Protein AF-A0A3A9AL04-F1 (afdb_monomer)

Mean predicted aligned error: 15.18 Å

InterPro domains:
  IPR007829 TM2 domain [PF05154] (7-52)

Structure (mmCIF, N/CA/C/O backbone):
data_AF-A0A3A9AL04-F1
#
_entry.id   AF-A0A3A9AL04-F1
#
loop_
_atom_site.group_PDB
_atom_site.id
_atom_site.type_symbol
_atom_site.label_atom_id
_atom_site.label_alt_id
_atom_site.label_comp_id
_atom_site.label_asym_id
_atom_site.label_entity_id
_atom_site.label_seq_id
_atom_site.pdbx_PDB_ins_code
_atom_site.Cartn_x
_atom_site.Cartn_y
_atom_site.Cartn_z
_atom_site.occupancy
_atom_site.B_iso_or_equiv
_atom_site.auth_seq_id
_atom_site.auth_comp_id
_atom_site.auth_asym_id
_atom_site.auth_atom_id
_atom_site.pdbx_PDB_model_num
ATOM 1 N N . MET A 1 1 ? 15.216 1.850 -39.551 1.00 38.56 1 MET A N 1
ATOM 2 C CA . MET A 1 1 ? 16.696 1.808 -39.505 1.00 38.56 1 MET A CA 1
ATOM 3 C C . MET A 1 1 ? 17.193 3.151 -38.980 1.00 38.56 1 MET A C 1
ATOM 5 O O . MET A 1 1 ? 17.206 4.129 -39.721 1.00 38.56 1 MET A O 1
ATOM 9 N N . GLY A 1 2 ? 17.435 3.245 -37.671 1.00 46.31 2 GLY A N 1
ATOM 10 C CA . GLY A 1 2 ? 18.028 4.435 -37.056 1.00 46.31 2 GLY A CA 1
ATOM 11 C C . GLY A 1 2 ? 19.536 4.436 -37.295 1.00 46.31 2 GLY A C 1
ATOM 12 O O . GLY A 1 2 ? 20.164 3.383 -37.214 1.00 46.31 2 GLY A O 1
ATOM 13 N N . ILE A 1 3 ? 20.114 5.588 -37.628 1.00 50.31 3 ILE A N 1
ATOM 14 C CA . ILE A 1 3 ? 21.569 5.725 -37.733 1.00 50.31 3 ILE A CA 1
ATOM 15 C C . ILE A 1 3 ? 22.100 5.859 -36.304 1.00 50.31 3 ILE A C 1
ATOM 17 O O . ILE A 1 3 ? 21.816 6.849 -35.633 1.00 50.31 3 ILE A O 1
ATOM 21 N N . ASN A 1 4 ? 22.836 4.856 -35.823 1.00 52.41 4 ASN A N 1
ATOM 22 C CA . ASN A 1 4 ? 23.487 4.919 -34.517 1.00 52.41 4 ASN A CA 1
ATOM 23 C C . ASN A 1 4 ? 24.767 5.753 -34.663 1.00 52.41 4 ASN A C 1
ATOM 25 O O . ASN A 1 4 ? 25.763 5.286 -35.212 1.00 52.41 4 ASN A O 1
ATOM 29 N N . MET A 1 5 ? 24.704 7.023 -34.265 1.00 64.69 5 MET A N 1
ATOM 30 C CA . MET A 1 5 ? 25.805 7.970 -34.415 1.00 64.69 5 MET A CA 1
ATOM 31 C C . MET A 1 5 ? 26.289 8.422 -33.042 1.00 64.69 5 MET A C 1
ATOM 33 O O . MET A 1 5 ? 25.496 8.856 -32.209 1.00 64.69 5 MET A O 1
ATOM 37 N N . ASN A 1 6 ? 27.599 8.326 -32.816 1.00 69.50 6 ASN A N 1
ATOM 38 C CA . ASN A 1 6 ? 28.226 8.764 -31.574 1.00 69.50 6 ASN A CA 1
ATOM 39 C C . ASN A 1 6 ? 27.953 10.265 -31.345 1.00 69.50 6 ASN A C 1
ATOM 41 O O . ASN A 1 6 ? 28.038 11.063 -32.283 1.00 69.50 6 ASN A O 1
ATOM 45 N N . SER A 1 7 ? 27.661 10.648 -30.099 1.00 68.62 7 SER A N 1
ATOM 46 C CA . SER A 1 7 ? 27.493 12.042 -29.664 1.00 68.62 7 SER A CA 1
ATOM 47 C C . SER A 1 7 ? 28.632 12.954 -30.143 1.00 68.62 7 SER A C 1
ATOM 49 O O . SER A 1 7 ? 28.375 14.062 -30.612 1.00 68.62 7 SER A O 1
ATOM 51 N N . THR A 1 8 ? 29.878 12.472 -30.124 1.00 73.12 8 THR A N 1
ATOM 52 C CA . THR A 1 8 ? 31.041 13.220 -30.630 1.00 73.12 8 THR A CA 1
ATOM 53 C C . THR A 1 8 ? 30.972 13.436 -32.143 1.00 73.12 8 THR A C 1
ATOM 55 O O . THR A 1 8 ? 31.216 14.537 -32.627 1.00 73.12 8 THR A O 1
ATOM 58 N N . THR A 1 9 ? 30.586 12.415 -32.911 1.00 76.12 9 THR A N 1
ATOM 59 C CA . THR A 1 9 ? 30.418 12.514 -34.370 1.00 76.12 9 THR A CA 1
ATOM 60 C C . THR A 1 9 ? 29.281 13.466 -34.732 1.00 76.12 9 THR A C 1
ATOM 62 O O . THR A 1 9 ? 29.436 14.303 -35.619 1.00 76.12 9 THR A O 1
ATOM 65 N N . TYR A 1 10 ? 28.159 13.395 -34.012 1.00 77.12 10 TYR A N 1
ATOM 66 C CA . TYR A 1 10 ? 27.038 14.313 -34.197 1.00 77.12 10 TYR A CA 1
ATOM 67 C C . TYR A 1 10 ? 27.428 15.767 -33.901 1.00 77.12 10 TYR A C 1
ATOM 69 O O . TYR A 1 10 ? 27.068 16.672 -34.659 1.00 77.12 10 TYR A O 1
ATOM 77 N N . PHE A 1 11 ? 28.206 15.988 -32.839 1.00 80.56 11 PHE A N 1
ATOM 78 C CA . PHE A 1 11 ? 28.763 17.297 -32.518 1.00 80.56 11 PHE A CA 1
ATOM 79 C C . PHE A 1 11 ? 29.676 17.811 -33.636 1.00 80.56 11 PHE A C 1
ATOM 81 O O . PHE A 1 11 ? 29.482 18.933 -34.088 1.00 80.56 11 PHE A O 1
ATOM 88 N N . ILE A 1 12 ? 30.602 16.990 -34.146 1.00 81.31 12 ILE A N 1
ATOM 89 C CA . ILE A 1 12 ? 31.509 17.377 -35.242 1.00 81.31 12 ILE A CA 1
ATOM 90 C C . ILE A 1 12 ? 30.724 17.760 -36.503 1.00 81.31 12 ILE A C 1
ATOM 92 O O . ILE A 1 12 ? 31.012 18.782 -37.124 1.00 81.31 12 ILE A O 1
ATOM 96 N N . ILE A 1 13 ? 29.699 16.984 -36.865 1.00 81.31 13 ILE A N 1
ATOM 97 C CA . ILE A 1 13 ? 28.856 17.283 -38.031 1.00 81.31 13 ILE A CA 1
ATOM 98 C C . ILE A 1 13 ? 28.072 18.583 -37.820 1.00 81.31 13 ILE A C 1
ATOM 100 O O . ILE A 1 13 ? 28.001 19.411 -38.725 1.00 81.31 13 ILE A O 1
ATOM 104 N N . THR A 1 14 ? 27.521 18.798 -36.625 1.00 81.38 14 THR A N 1
ATOM 105 C CA . THR A 1 14 ? 26.799 20.035 -36.280 1.00 81.38 14 THR A CA 1
ATOM 106 C C . THR A 1 14 ? 27.741 21.245 -36.245 1.00 81.38 14 THR A C 1
ATOM 108 O O . THR A 1 14 ? 27.368 22.338 -36.662 1.00 81.38 14 THR A O 1
ATOM 111 N N . LEU A 1 15 ? 28.992 21.058 -35.826 1.00 83.69 15 LEU A N 1
ATOM 112 C CA . LEU A 1 15 ? 29.999 22.112 -35.785 1.00 83.69 15 LEU A CA 1
ATOM 113 C C . LEU A 1 15 ? 30.442 22.526 -37.196 1.00 83.69 15 LEU A C 1
ATOM 115 O O . LEU A 1 15 ? 30.438 23.714 -37.504 1.00 83.69 15 LEU A O 1
ATOM 119 N N . LEU A 1 16 ? 30.785 21.559 -38.056 1.00 82.12 16 LEU A N 1
ATOM 120 C CA . LEU A 1 16 ? 31.362 21.818 -39.384 1.00 82.12 16 LEU A CA 1
ATOM 121 C C . LEU A 1 16 ? 30.313 22.095 -40.471 1.00 82.12 16 LEU A C 1
ATOM 123 O O . LEU A 1 16 ? 30.549 22.905 -41.365 1.00 82.12 16 LEU A O 1
ATOM 127 N N . PHE A 1 17 ? 29.149 21.447 -40.390 1.00 79.75 17 PHE A N 1
ATOM 128 C CA . PHE A 1 17 ? 28.084 21.516 -41.397 1.00 79.75 17 PHE A CA 1
ATOM 129 C C . PHE A 1 17 ? 26.740 22.004 -40.825 1.00 79.75 17 PHE A C 1
ATOM 131 O O . PHE A 1 17 ? 25.709 21.952 -41.496 1.00 79.75 17 PHE A O 1
ATOM 138 N N . GLY A 1 18 ? 26.698 22.499 -39.584 1.00 73.81 18 GLY A N 1
ATOM 139 C CA . GLY A 1 18 ? 25.445 22.987 -38.997 1.00 73.81 18 GLY A CA 1
ATOM 140 C C . GLY A 1 18 ? 24.936 24.291 -39.613 1.00 73.81 18 GLY A C 1
ATOM 141 O O . GLY A 1 18 ? 23.727 24.511 -39.651 1.00 73.81 18 GLY A O 1
ATOM 142 N N . TRP A 1 19 ? 25.826 25.116 -40.174 1.00 69.75 19 TRP A N 1
ATOM 143 C CA . TRP A 1 19 ? 25.461 26.341 -40.897 1.00 69.75 19 TRP A CA 1
ATOM 144 C C . TRP A 1 19 ? 24.701 26.061 -42.205 1.00 69.75 19 TRP A C 1
ATOM 146 O O . TRP A 1 19 ? 23.886 26.879 -42.617 1.00 69.75 19 TRP A O 1
ATOM 156 N N . CYS A 1 20 ? 24.899 24.892 -42.829 1.00 78.69 20 CYS A N 1
ATOM 157 C CA . CYS A 1 20 ? 24.117 24.445 -43.988 1.00 78.69 20 CYS A CA 1
ATOM 158 C C . CYS A 1 20 ? 22.943 23.522 -43.607 1.00 78.69 20 CYS A C 1
ATOM 160 O O . CYS A 1 20 ? 22.226 23.032 -44.478 1.00 78.69 20 CYS A O 1
ATOM 162 N N . GLY A 1 21 ? 22.724 23.282 -42.307 1.00 76.38 21 GLY A N 1
ATOM 163 C CA . GLY A 1 21 ? 21.607 22.481 -41.805 1.00 76.38 21 GLY A CA 1
ATOM 164 C C . GLY A 1 21 ? 21.762 20.968 -41.974 1.00 76.38 21 GLY A C 1
ATOM 165 O O . GLY A 1 21 ? 20.772 20.250 -41.818 1.00 76.38 21 GLY A O 1
ATOM 166 N N . ALA A 1 22 ? 22.967 20.455 -42.262 1.00 79.12 22 ALA A N 1
ATOM 167 C CA . ALA A 1 22 ? 23.214 19.023 -42.484 1.00 79.12 22 ALA A CA 1
ATOM 168 C C . ALA A 1 22 ? 22.725 18.145 -41.320 1.00 79.12 22 ALA A C 1
ATOM 170 O O . ALA A 1 22 ? 22.144 17.079 -41.527 1.00 79.12 22 ALA A O 1
ATOM 171 N N . HIS A 1 23 ? 22.875 18.628 -40.084 1.00 76.25 23 HIS A N 1
ATOM 172 C CA . HIS A 1 23 ? 22.392 17.940 -38.891 1.00 76.25 23 HIS A CA 1
ATOM 173 C C . HIS A 1 23 ? 20.872 17.750 -38.896 1.00 76.25 23 HIS A C 1
ATOM 175 O O . HIS A 1 23 ? 20.423 16.703 -38.447 1.00 76.25 23 HIS A O 1
ATOM 181 N N . LYS A 1 24 ? 20.077 18.685 -39.449 1.00 77.50 24 LYS A N 1
ATOM 182 C CA . LYS A 1 24 ? 18.603 18.575 -39.557 1.00 77.50 24 LYS A CA 1
ATOM 183 C C . LYS A 1 24 ? 18.163 17.523 -40.577 1.00 77.50 24 LYS A C 1
ATOM 185 O O . LYS A 1 24 ? 17.157 16.8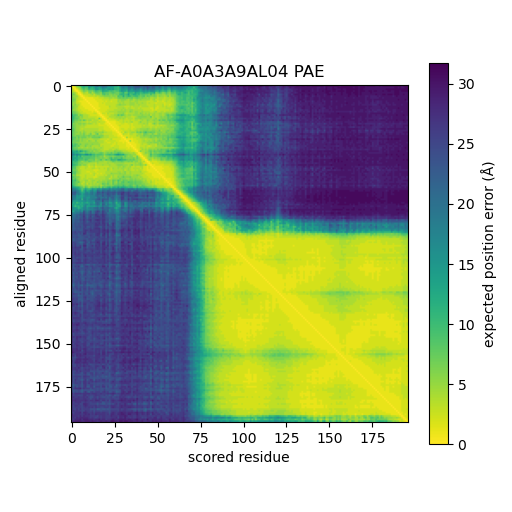46 -40.351 1.00 77.50 24 LYS A O 1
ATOM 190 N N . PHE A 1 25 ? 18.928 17.346 -41.655 1.00 78.06 25 PHE A N 1
ATOM 191 C CA . PHE A 1 25 ? 18.701 16.281 -42.636 1.00 78.06 25 PHE A CA 1
ATOM 192 C C . PHE A 1 25 ? 18.952 14.893 -42.038 1.00 78.06 25 PHE A C 1
ATOM 194 O O . PHE A 1 25 ? 18.186 13.970 -42.307 1.00 78.06 25 PHE A O 1
ATOM 201 N N . ILE A 1 26 ? 19.944 14.765 -41.149 1.00 73.69 26 ILE A N 1
ATOM 202 C CA . ILE A 1 26 ? 20.182 13.524 -40.392 1.00 73.69 26 ILE A CA 1
ATOM 203 C C . ILE A 1 26 ? 18.992 13.201 -39.474 1.00 73.69 26 ILE A C 1
ATOM 205 O O . ILE A 1 26 ? 18.623 12.037 -39.338 1.00 73.69 26 ILE A O 1
ATOM 209 N N . GLN A 1 27 ? 18.316 14.220 -38.926 1.00 66.75 27 GLN A N 1
ATOM 210 C CA . GLN A 1 27 ? 17.085 14.037 -38.136 1.00 66.75 27 GLN A CA 1
ATOM 211 C C . GLN A 1 27 ? 15.836 13.769 -38.993 1.00 66.75 27 GLN A C 1
ATOM 213 O O . GLN A 1 27 ? 14.730 13.780 -38.458 1.00 66.75 27 GLN A O 1
ATOM 218 N N . LYS A 1 28 ? 15.975 13.605 -40.320 1.00 73.88 28 LYS A N 1
ATOM 219 C CA . LYS A 1 28 ? 14.868 13.485 -41.291 1.00 73.88 28 LYS A CA 1
ATOM 220 C C . LYS A 1 28 ? 13.885 14.665 -41.276 1.00 73.88 28 LYS A C 1
ATOM 222 O O . LYS A 1 28 ? 12.774 14.573 -41.791 1.00 73.88 28 LYS A O 1
ATOM 227 N N . LYS A 1 29 ? 14.294 15.814 -40.729 1.00 73.31 29 LYS A N 1
ATOM 228 C CA . LYS A 1 29 ? 13.502 17.051 -40.713 1.00 73.31 29 LYS A CA 1
ATOM 229 C C . LYS A 1 29 ? 13.817 17.877 -41.958 1.00 73.31 29 LYS A C 1
ATOM 231 O O . LYS A 1 29 ? 14.368 18.973 -41.861 1.00 73.31 29 LYS A O 1
ATOM 236 N N . TYR A 1 30 ? 13.469 17.340 -43.130 1.00 76.94 30 TYR A N 1
ATOM 237 C CA . TYR A 1 30 ? 13.823 17.908 -44.440 1.00 76.94 30 TYR A CA 1
ATOM 238 C C . TYR A 1 30 ? 13.360 19.359 -44.616 1.00 76.94 30 TYR A C 1
ATOM 240 O O . TYR A 1 30 ? 14.125 20.180 -45.112 1.00 76.94 30 TYR A O 1
ATOM 248 N N . GLY A 1 31 ? 12.157 19.702 -44.137 1.00 82.75 31 GLY A N 1
ATOM 249 C CA . GLY A 1 31 ? 11.645 21.077 -44.196 1.00 82.75 31 GLY A CA 1
ATOM 250 C C . GLY A 1 31 ? 12.519 22.077 -43.428 1.00 82.75 31 GLY A C 1
ATOM 251 O O . GLY A 1 31 ? 12.841 23.141 -43.946 1.00 82.75 31 GLY A O 1
ATOM 252 N N . MET A 1 32 ? 12.981 21.710 -42.227 1.00 75.69 32 MET A N 1
ATOM 253 C CA . MET A 1 32 ? 13.878 22.555 -41.424 1.00 75.69 32 MET A CA 1
ATOM 254 C C . MET A 1 32 ? 15.306 22.588 -41.971 1.00 75.69 32 MET A C 1
ATOM 256 O O . MET A 1 32 ? 15.958 23.626 -41.894 1.00 75.69 32 MET A O 1
ATOM 260 N N . GLY A 1 33 ? 15.791 21.479 -42.536 1.00 79.88 33 GLY A N 1
ATOM 261 C CA . GLY A 1 33 ? 17.084 21.439 -43.223 1.00 79.88 33 GLY A CA 1
ATOM 262 C C . GLY A 1 33 ? 17.114 22.361 -44.442 1.00 79.88 33 GLY A C 1
ATOM 263 O O . GLY A 1 33 ? 18.051 23.139 -44.602 1.00 79.88 33 GLY A O 1
ATOM 264 N N . LEU A 1 34 ? 16.052 22.345 -45.253 1.00 84.75 34 LEU A N 1
ATOM 265 C CA . LEU A 1 34 ? 15.928 23.226 -46.413 1.00 84.75 34 LEU A CA 1
ATOM 266 C C . LEU A 1 34 ? 15.805 24.695 -45.985 1.00 84.75 34 LEU A C 1
ATOM 268 O O . LEU A 1 34 ? 16.466 25.555 -46.557 1.00 84.75 34 LEU A O 1
ATOM 272 N N . LEU A 1 35 ? 15.041 24.978 -44.924 1.00 82.56 35 LEU A N 1
ATOM 273 C CA . LEU A 1 35 ? 14.964 26.319 -44.340 1.00 82.56 35 LEU A CA 1
ATOM 274 C C . LEU A 1 35 ? 16.346 26.826 -43.894 1.00 82.56 35 LEU A C 1
ATOM 276 O O . LEU A 1 35 ? 16.695 27.964 -44.190 1.00 82.56 35 LEU A O 1
ATOM 280 N N . TYR A 1 36 ? 17.151 25.990 -43.230 1.00 77.31 36 TYR A N 1
ATOM 281 C CA . TYR A 1 36 ? 18.528 26.323 -42.838 1.00 77.31 36 TYR A CA 1
ATOM 282 C C . TYR A 1 36 ? 19.429 26.602 -44.048 1.00 77.31 36 TYR A C 1
ATOM 284 O O . TYR A 1 36 ? 20.223 27.538 -44.001 1.00 77.31 36 TYR A O 1
ATOM 292 N N . LEU A 1 37 ? 19.285 25.848 -45.139 1.00 81.56 37 LEU A N 1
ATOM 293 C CA . LEU A 1 37 ? 20.062 26.057 -46.363 1.00 81.56 37 LEU A CA 1
ATOM 294 C C . LEU A 1 37 ? 19.759 27.416 -47.017 1.00 81.56 37 LEU A C 1
ATOM 296 O O . LEU A 1 37 ? 20.679 28.125 -47.411 1.00 81.56 37 LEU A O 1
ATOM 300 N N . PHE A 1 38 ? 18.483 27.809 -47.079 1.00 77.81 38 PHE A N 1
ATOM 301 C CA . PHE A 1 38 ? 18.063 29.083 -47.681 1.00 77.81 38 PHE A CA 1
ATOM 302 C C . PHE A 1 38 ? 18.310 30.305 -46.786 1.00 77.81 38 PHE A C 1
ATOM 304 O O . PHE A 1 38 ? 18.317 31.433 -47.271 1.00 77.81 38 PHE A O 1
ATOM 311 N N . THR A 1 39 ? 18.525 30.096 -45.487 1.00 74.06 39 THR A N 1
ATOM 312 C CA . THR A 1 39 ? 18.703 31.168 -44.492 1.00 74.06 39 THR A CA 1
ATOM 313 C C . THR A 1 39 ? 20.112 31.219 -43.896 1.00 74.06 39 THR A C 1
ATOM 315 O O . THR A 1 39 ? 20.330 31.938 -42.918 1.00 74.06 39 THR A O 1
ATOM 318 N N . PHE A 1 40 ? 21.059 30.450 -44.453 1.00 71.00 40 PHE A N 1
ATOM 319 C CA . PHE A 1 40 ? 22.429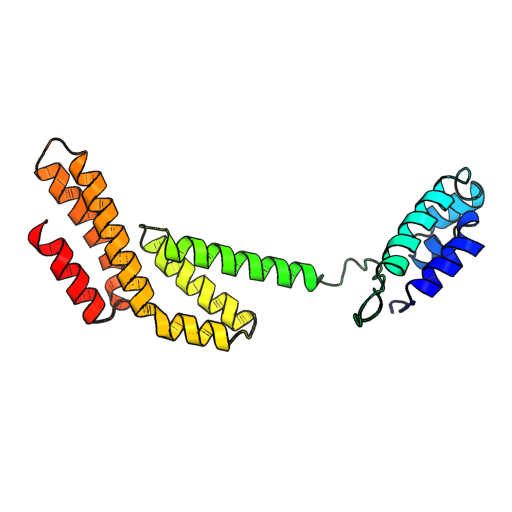 30.289 -43.941 1.00 71.00 40 PHE A CA 1
ATOM 320 C C . PHE A 1 40 ? 22.463 29.956 -42.436 1.00 71.00 40 PHE A C 1
ATOM 322 O O . PHE A 1 40 ? 23.098 30.633 -41.624 1.00 71.00 40 PHE A O 1
ATOM 329 N N . GLY A 1 41 ? 21.710 28.928 -42.040 1.00 64.69 41 GLY A N 1
ATOM 330 C CA . GLY A 1 41 ? 21.613 28.475 -40.649 1.00 64.69 41 GLY A CA 1
ATOM 331 C C . GLY A 1 41 ? 20.737 29.361 -39.753 1.00 64.69 41 GLY A C 1
ATOM 332 O O . GLY A 1 41 ? 20.818 29.267 -38.528 1.00 64.69 41 GLY A O 1
ATOM 333 N N . LEU A 1 42 ? 19.926 30.219 -40.380 1.00 62.44 42 LEU A N 1
ATOM 334 C CA . LEU A 1 42 ? 19.039 31.248 -39.831 1.00 62.44 42 LEU A CA 1
ATOM 335 C C . LEU A 1 42 ? 19.755 32.284 -38.941 1.00 62.44 42 LEU A C 1
ATOM 337 O O . LEU A 1 42 ? 19.523 32.371 -37.736 1.00 62.44 42 LEU A O 1
ATOM 341 N N . PHE A 1 43 ? 20.617 33.093 -39.577 1.00 66.00 43 PHE A N 1
ATOM 342 C CA . PHE A 1 43 ? 21.400 34.199 -38.986 1.00 66.00 43 PHE A CA 1
ATOM 343 C C . PHE A 1 43 ? 22.492 33.782 -37.983 1.00 66.00 43 PHE A C 1
ATOM 345 O O . PHE A 1 43 ? 22.726 34.496 -37.019 1.00 66.00 43 PHE A O 1
ATOM 352 N N . THR A 1 44 ? 23.155 32.636 -38.189 1.00 66.31 44 THR A N 1
ATOM 353 C CA . THR A 1 44 ? 24.265 32.085 -37.361 1.00 66.31 44 THR A CA 1
ATOM 354 C C . THR A 1 44 ? 23.950 31.779 -35.883 1.00 66.31 44 THR A C 1
ATOM 356 O O . THR A 1 44 ? 24.570 30.886 -35.304 1.00 66.31 44 THR A O 1
ATOM 359 N N . PHE A 1 45 ? 22.932 32.403 -35.284 1.00 77.19 45 PHE A N 1
ATOM 360 C CA . PHE A 1 45 ? 22.445 32.116 -33.933 1.00 77.19 45 PHE A CA 1
ATOM 361 C C . PHE A 1 45 ? 21.809 30.728 -33.829 1.00 77.19 45 PHE A C 1
ATOM 363 O O . PHE A 1 45 ? 22.032 30.027 -32.843 1.00 77.19 45 PHE A O 1
ATOM 370 N N . GLY A 1 46 ? 21.060 30.301 -34.852 1.00 74.50 46 GLY A N 1
ATOM 371 C CA . GLY A 1 46 ? 20.475 28.958 -34.898 1.00 74.50 46 GLY A CA 1
ATOM 372 C C . GLY A 1 46 ? 21.541 27.863 -34.792 1.00 74.50 46 GLY A C 1
ATOM 373 O O . GLY A 1 46 ? 21.430 26.952 -33.970 1.00 74.50 46 GLY A O 1
ATOM 374 N N . TRP A 1 47 ? 22.633 28.026 -35.541 1.00 80.62 47 TRP A N 1
ATOM 375 C CA . TRP A 1 47 ? 23.813 27.166 -35.470 1.00 80.62 47 TRP A CA 1
ATOM 376 C C . TRP A 1 47 ? 24.504 27.208 -34.098 1.00 80.62 47 TRP A C 1
ATOM 378 O O . TRP A 1 47 ? 24.787 26.152 -33.534 1.00 80.62 47 TRP A O 1
ATOM 388 N N . ALA A 1 48 ? 24.725 28.394 -33.518 1.00 79.94 48 ALA A N 1
ATOM 389 C CA . ALA A 1 48 ? 25.387 28.528 -32.217 1.00 79.94 48 ALA A CA 1
ATOM 390 C C . ALA A 1 48 ? 24.629 27.804 -31.088 1.00 79.94 48 ALA A C 1
ATOM 392 O O . ALA A 1 48 ? 25.233 27.096 -30.279 1.00 79.94 48 ALA A O 1
ATOM 393 N N . ILE A 1 49 ? 23.298 27.924 -31.055 1.00 77.94 49 ILE A N 1
ATOM 394 C CA . ILE A 1 49 ? 22.470 27.237 -30.056 1.00 77.94 49 ILE A CA 1
ATOM 395 C C . ILE A 1 49 ? 22.511 25.716 -30.279 1.00 77.94 49 ILE A C 1
ATOM 397 O O . ILE A 1 49 ? 22.598 24.950 -29.314 1.00 77.94 49 ILE A O 1
ATOM 401 N N . ASP A 1 50 ? 22.480 25.261 -31.533 1.00 75.88 50 ASP A N 1
ATOM 402 C CA . ASP A 1 50 ? 22.574 23.835 -31.855 1.00 75.88 50 ASP A CA 1
ATOM 403 C C . ASP A 1 50 ? 23.951 23.246 -31.477 1.00 75.88 50 ASP A C 1
ATOM 405 O O . ASP A 1 50 ? 24.006 22.133 -30.949 1.00 75.88 50 ASP A O 1
ATOM 409 N N . CYS A 1 51 ? 25.041 24.011 -31.612 1.00 78.19 51 CYS A N 1
ATOM 410 C CA . CYS A 1 51 ? 26.372 23.639 -31.115 1.00 78.19 51 CYS A CA 1
ATOM 411 C C . CYS A 1 51 ? 26.411 23.487 -29.588 1.00 78.19 51 CYS A C 1
ATOM 413 O O . CYS A 1 51 ? 26.936 22.491 -29.092 1.00 78.19 51 CYS A O 1
ATOM 415 N N . ILE A 1 52 ? 25.822 24.424 -28.831 1.00 79.38 52 ILE A N 1
ATOM 416 C CA . ILE A 1 52 ? 25.761 24.338 -27.359 1.00 79.38 52 ILE A CA 1
ATOM 417 C C . ILE A 1 52 ? 24.983 23.089 -26.929 1.00 79.38 52 ILE A C 1
ATOM 419 O O . ILE A 1 52 ? 25.429 22.341 -26.057 1.00 79.38 52 ILE A O 1
ATOM 423 N N . ARG A 1 53 ? 23.842 22.814 -27.571 1.00 75.62 53 ARG A N 1
ATOM 424 C CA . ARG A 1 53 ? 23.038 21.618 -27.282 1.00 75.62 53 ARG A CA 1
ATOM 425 C C . ARG A 1 53 ? 23.774 20.322 -27.607 1.00 75.62 53 ARG A C 1
ATOM 427 O O . ARG A 1 53 ? 23.647 19.369 -26.847 1.00 75.62 53 ARG A O 1
ATOM 434 N N . ALA A 1 54 ? 24.538 20.284 -28.698 1.00 73.25 54 ALA A N 1
ATOM 435 C CA . ALA A 1 54 ? 25.333 19.118 -29.077 1.00 73.25 54 ALA A CA 1
ATOM 436 C C . ALA A 1 54 ? 26.592 18.933 -28.203 1.00 73.25 54 ALA A C 1
ATOM 438 O O . ALA A 1 54 ? 27.084 17.815 -28.078 1.00 73.25 54 ALA A O 1
ATOM 439 N N . LEU A 1 55 ? 27.088 19.998 -27.563 1.00 76.62 55 LEU A N 1
ATOM 440 C CA . LEU A 1 55 ? 28.251 19.966 -26.673 1.00 76.62 55 LEU A CA 1
ATOM 441 C C . LEU A 1 55 ? 27.919 19.433 -25.267 1.00 76.62 55 LEU A C 1
ATOM 443 O O . LEU A 1 55 ? 28.733 18.730 -24.669 1.00 76.62 55 LEU A O 1
ATOM 447 N N . LEU A 1 56 ? 26.727 19.729 -24.732 1.00 70.62 56 LEU A N 1
ATOM 448 C CA . LEU A 1 56 ? 26.320 19.305 -23.381 1.00 70.62 56 LEU A CA 1
ATOM 449 C C . LEU A 1 56 ? 26.438 17.781 -23.138 1.00 70.62 56 LEU A C 1
ATOM 451 O O . LEU A 1 56 ? 26.975 17.404 -22.095 1.00 70.62 56 LEU A O 1
ATOM 455 N N . PRO A 1 57 ? 26.006 16.889 -24.053 1.00 66.94 57 PRO A N 1
ATOM 456 C CA . PRO A 1 57 ? 26.188 15.443 -23.906 1.00 66.94 57 PRO A CA 1
ATOM 457 C C . PRO A 1 57 ? 27.656 15.008 -23.985 1.00 66.94 57 PRO A C 1
ATOM 459 O O . PRO A 1 57 ? 28.059 14.097 -23.268 1.00 66.94 57 PRO A O 1
ATOM 462 N N . VAL A 1 58 ? 28.467 15.674 -24.816 1.00 70.81 58 VAL A N 1
ATOM 463 C CA . VAL A 1 58 ? 29.900 15.373 -24.987 1.00 70.81 58 VAL A CA 1
ATOM 464 C C . VAL A 1 58 ? 30.687 15.717 -23.718 1.00 70.81 58 VAL A C 1
ATOM 466 O O . VAL A 1 58 ? 31.530 14.938 -23.286 1.00 70.81 58 VAL A O 1
ATOM 469 N N . LEU A 1 59 ? 30.378 16.847 -23.070 1.00 70.88 59 LEU A N 1
ATOM 470 C CA . LEU A 1 59 ? 31.043 17.277 -21.831 1.00 70.88 59 LEU A CA 1
ATOM 471 C C . LEU A 1 59 ? 30.642 16.456 -20.600 1.00 70.88 59 LEU A C 1
ATOM 473 O O . LEU A 1 59 ? 31.412 16.356 -19.647 1.00 70.88 59 LEU A O 1
ATOM 477 N N . ARG A 1 60 ? 29.441 15.869 -20.609 1.00 65.50 60 ARG A N 1
ATOM 478 C CA . ARG A 1 60 ? 28.949 14.995 -19.533 1.00 65.50 60 ARG A CA 1
ATOM 479 C C . ARG A 1 60 ? 29.572 13.597 -19.5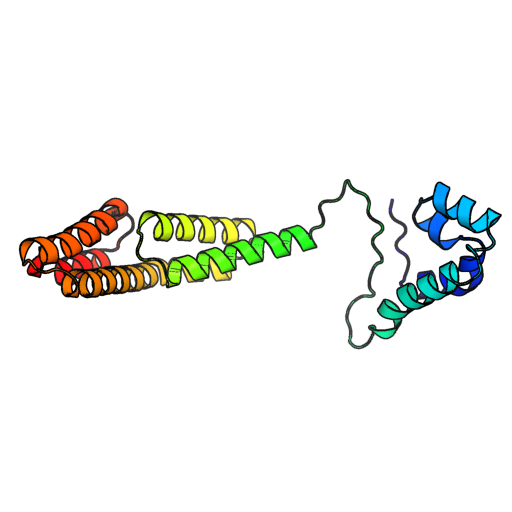57 1.00 65.50 60 ARG A C 1
ATOM 481 O O . ARG A 1 60 ? 29.341 12.831 -18.629 1.00 65.50 60 ARG A O 1
ATOM 488 N N . HIS A 1 61 ? 30.391 13.274 -20.559 1.00 58.19 61 HIS A N 1
ATOM 489 C CA . HIS A 1 61 ? 31.070 11.986 -20.682 1.00 58.19 61 HIS A CA 1
ATOM 490 C C . HIS A 1 61 ? 32.282 11.878 -19.732 1.00 58.19 61 HIS A C 1
ATOM 492 O O . HIS A 1 61 ? 33.436 11.780 -20.153 1.00 58.19 61 HIS A O 1
ATOM 498 N N . LYS A 1 62 ? 32.027 11.892 -18.421 1.00 50.62 62 LYS A N 1
ATOM 499 C CA . LYS A 1 62 ? 32.974 11.461 -17.389 1.00 50.62 62 LYS A CA 1
ATOM 500 C C . LYS A 1 62 ? 32.327 10.328 -16.600 1.00 50.62 62 LYS A C 1
ATOM 502 O O . LYS A 1 62 ? 31.285 10.538 -15.993 1.00 50.62 62 LYS A O 1
ATOM 507 N N . ASN A 1 63 ? 33.018 9.186 -16.589 1.00 46.88 63 ASN A N 1
ATOM 508 C CA . ASN A 1 63 ? 32.763 7.968 -15.806 1.00 46.88 63 ASN A CA 1
ATOM 509 C C . ASN A 1 63 ? 31.926 6.901 -16.526 1.00 46.88 63 ASN A C 1
ATOM 511 O O . ASN A 1 63 ? 30.746 6.775 -16.248 1.00 46.88 63 ASN A O 1
ATOM 515 N N . GLY A 1 64 ? 32.562 6.102 -17.393 1.00 52.59 64 GLY A N 1
ATOM 516 C CA . GLY A 1 64 ? 32.196 4.694 -17.660 1.00 52.59 64 GLY A CA 1
ATOM 517 C C . GLY A 1 64 ? 30.803 4.362 -18.214 1.00 52.59 64 GLY A C 1
ATOM 518 O O . GLY A 1 64 ? 30.556 3.200 -18.518 1.00 52.59 64 GLY A O 1
ATOM 519 N N . GLU A 1 65 ? 29.916 5.336 -18.369 1.00 47.16 65 GLU A N 1
ATOM 520 C CA . GLU A 1 65 ? 28.579 5.167 -18.924 1.00 47.16 65 GLU A CA 1
ATOM 521 C C . GLU A 1 65 ? 28.672 5.088 -20.458 1.00 47.16 65 GLU A C 1
ATOM 523 O O . GLU A 1 65 ? 29.408 5.877 -21.068 1.00 47.16 65 GLU A O 1
ATOM 528 N N . PRO A 1 66 ? 27.966 4.146 -21.111 1.00 48.12 66 PRO A N 1
ATOM 529 C CA . PRO A 1 66 ? 27.938 4.067 -22.565 1.00 48.12 6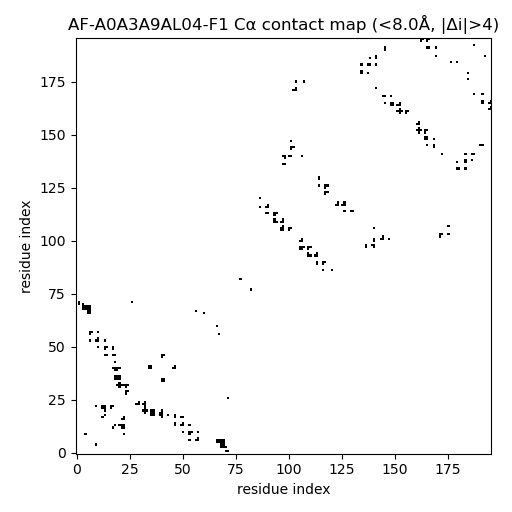6 PRO A CA 1
ATOM 530 C C . PRO A 1 66 ? 27.455 5.395 -23.161 1.00 48.12 66 PRO A C 1
ATOM 532 O O . PRO A 1 66 ? 26.569 6.055 -22.618 1.00 48.12 66 PRO A O 1
ATOM 535 N N . SER A 1 67 ? 28.077 5.802 -24.274 1.00 46.78 67 SER A N 1
ATOM 536 C CA . SER A 1 67 ? 27.856 7.105 -24.907 1.00 46.78 67 SER A CA 1
ATOM 537 C C . SER A 1 67 ? 26.360 7.419 -25.054 1.00 46.78 67 SER A C 1
ATOM 539 O O . SER A 1 67 ? 25.610 6.532 -25.464 1.00 46.78 67 SER A O 1
ATOM 541 N N . PRO A 1 68 ? 25.905 8.666 -24.813 1.00 48.19 68 PRO A N 1
ATOM 542 C CA . PRO A 1 68 ? 24.511 9.019 -25.035 1.00 48.19 68 PRO A CA 1
ATOM 543 C C . PRO A 1 68 ? 24.177 8.767 -26.506 1.00 48.19 68 PRO A C 1
ATOM 545 O O . PRO A 1 68 ? 24.683 9.454 -27.402 1.00 48.19 68 PRO A O 1
ATOM 548 N N . HIS A 1 69 ? 23.364 7.750 -26.774 1.00 48.81 69 HIS A N 1
ATOM 549 C CA . HIS A 1 69 ? 22.805 7.543 -28.097 1.00 48.81 69 HIS A CA 1
ATOM 550 C C . HIS A 1 69 ? 21.748 8.629 -28.284 1.00 48.81 69 HIS A C 1
ATOM 552 O O . HIS A 1 69 ? 20.731 8.643 -27.591 1.00 48.81 69 HIS A O 1
ATOM 558 N N . VAL A 1 70 ? 21.997 9.574 -29.191 1.00 49.28 70 VAL A N 1
ATOM 559 C CA . VAL A 1 70 ? 20.978 10.547 -29.595 1.00 49.28 70 VAL A CA 1
ATOM 560 C C . VAL A 1 70 ? 19.930 9.775 -30.398 1.00 49.28 70 VAL A C 1
ATOM 562 O O . VAL A 1 70 ? 20.063 9.590 -31.607 1.00 49.28 70 VAL A O 1
ATOM 565 N N . VAL A 1 71 ? 18.924 9.243 -29.702 1.00 47.84 71 VAL A N 1
ATOM 566 C CA . VAL A 1 71 ? 17.774 8.573 -30.311 1.00 47.84 71 VAL A CA 1
A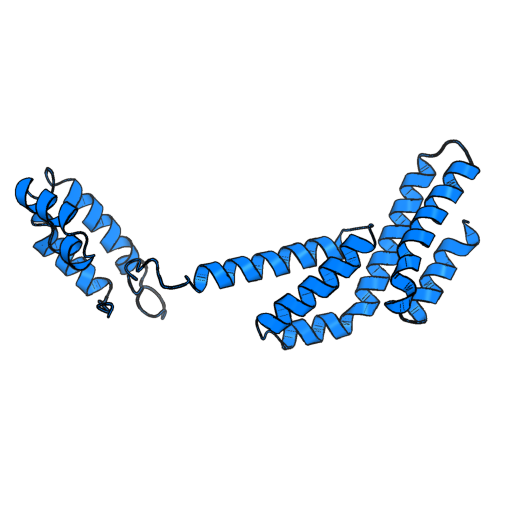TOM 567 C C . VAL A 1 71 ? 16.901 9.651 -30.943 1.00 47.84 71 VAL A C 1
ATOM 569 O O . VAL A 1 71 ? 16.319 10.486 -30.252 1.00 47.84 71 VAL A O 1
ATOM 572 N N . TYR A 1 72 ? 16.847 9.661 -32.272 1.00 51.19 72 TYR A N 1
ATOM 573 C CA . TYR A 1 72 ? 15.873 10.460 -33.005 1.00 51.19 72 TYR A CA 1
ATOM 574 C C . TYR A 1 72 ? 14.498 9.828 -32.842 1.00 51.19 72 TYR A C 1
ATOM 576 O O . TYR A 1 72 ? 14.345 8.642 -33.127 1.00 51.19 72 TYR A O 1
ATOM 584 N N . ASP A 1 73 ? 13.545 10.635 -32.374 1.00 48.44 73 ASP A N 1
ATOM 585 C CA . ASP A 1 73 ? 12.150 10.260 -32.152 1.00 48.44 73 ASP A CA 1
ATOM 586 C C . ASP A 1 73 ? 11.545 9.652 -33.425 1.00 48.44 73 ASP A C 1
ATOM 588 O O . ASP A 1 73 ? 11.235 10.345 -34.395 1.00 48.44 73 ASP A O 1
ATOM 592 N N . ASP A 1 74 ? 11.451 8.327 -33.422 1.00 45.91 74 ASP A N 1
ATOM 593 C CA . ASP A 1 74 ? 10.538 7.568 -34.253 1.00 45.91 74 ASP A CA 1
ATOM 594 C C . ASP A 1 74 ? 9.313 7.343 -33.375 1.00 45.91 74 ASP A C 1
ATOM 596 O O . ASP A 1 74 ? 9.345 6.514 -32.464 1.00 45.91 74 ASP A O 1
ATOM 600 N N . SER A 1 75 ? 8.250 8.109 -33.621 1.00 55.25 75 SER A N 1
ATOM 601 C CA . SER A 1 75 ? 7.010 8.145 -32.832 1.00 55.25 75 SER A CA 1
ATOM 602 C C . SER A 1 75 ? 6.210 6.822 -32.855 1.00 55.25 75 SER A C 1
ATOM 604 O O . SER A 1 75 ? 5.017 6.801 -32.564 1.00 55.25 75 SER A O 1
ATOM 606 N N . SER A 1 76 ? 6.859 5.712 -33.215 1.00 51.25 76 SER A N 1
ATOM 607 C CA . SER A 1 76 ? 6.361 4.338 -33.198 1.00 51.25 76 SER A CA 1
ATOM 608 C C . SER A 1 76 ? 7.109 3.421 -32.210 1.00 51.25 76 SER A C 1
ATOM 610 O O . SER A 1 76 ? 6.697 2.278 -32.013 1.00 51.25 76 SER A O 1
ATOM 612 N N . VAL A 1 77 ? 8.165 3.902 -31.539 1.00 51.25 77 VAL A N 1
ATOM 613 C CA . VAL A 1 77 ? 8.893 3.141 -30.511 1.00 51.25 77 VAL A CA 1
ATOM 614 C C . VAL A 1 77 ? 8.430 3.600 -29.133 1.00 51.25 77 VAL A C 1
ATOM 616 O O . VAL A 1 77 ? 8.664 4.739 -28.737 1.00 51.25 77 VAL A O 1
ATOM 619 N N . ILE A 1 78 ? 7.779 2.713 -28.380 1.00 56.31 78 ILE A N 1
ATOM 620 C CA . ILE A 1 78 ? 7.457 2.970 -26.975 1.00 56.31 78 ILE A CA 1
ATOM 621 C C . ILE A 1 78 ? 8.762 3.322 -26.248 1.00 56.31 78 ILE A C 1
ATOM 623 O O . ILE A 1 78 ? 9.691 2.514 -26.217 1.00 56.31 78 ILE A O 1
ATOM 627 N N . ASN A 1 79 ? 8.855 4.530 -25.691 1.00 61.62 79 ASN A N 1
ATOM 628 C CA . ASN A 1 79 ? 10.036 4.952 -24.951 1.00 61.62 79 ASN A CA 1
ATOM 629 C C . ASN A 1 79 ? 10.117 4.121 -23.660 1.00 61.62 79 ASN A C 1
ATOM 631 O O . ASN A 1 79 ? 9.416 4.363 -22.683 1.00 61.62 79 ASN A O 1
ATOM 635 N N . ILE A 1 80 ? 10.950 3.082 -23.674 1.00 59.22 80 ILE A N 1
ATOM 636 C CA . ILE A 1 80 ? 11.092 2.139 -22.558 1.00 59.22 80 ILE A CA 1
ATOM 637 C C . ILE A 1 80 ? 11.473 2.879 -21.267 1.00 59.22 80 ILE A C 1
ATOM 639 O O . ILE A 1 80 ? 11.009 2.501 -20.198 1.00 59.22 80 ILE A O 1
ATOM 643 N N . ASN A 1 81 ? 12.217 3.986 -21.359 1.00 61.25 81 ASN A N 1
ATOM 644 C CA . ASN A 1 81 ? 12.565 4.790 -20.189 1.00 61.25 81 ASN A CA 1
ATOM 645 C C . ASN A 1 81 ? 11.344 5.501 -19.587 1.00 61.25 81 ASN A C 1
ATOM 647 O O . ASN A 1 81 ? 11.263 5.598 -18.369 1.00 61.25 81 ASN A O 1
ATOM 651 N N . THR A 1 82 ? 10.372 5.946 -20.398 1.00 62.16 82 THR A N 1
ATOM 652 C CA . THR A 1 82 ? 9.123 6.516 -19.857 1.00 62.16 82 THR A CA 1
ATOM 653 C C . THR A 1 82 ? 8.240 5.436 -19.240 1.00 62.16 82 THR A C 1
ATOM 655 O O . THR A 1 82 ? 7.648 5.671 -18.198 1.00 62.16 82 THR A O 1
ATOM 658 N N . LEU A 1 83 ? 8.201 4.224 -19.811 1.00 59.78 83 LEU A N 1
ATOM 659 C CA . LEU A 1 83 ? 7.468 3.107 -19.198 1.00 59.78 83 LEU A CA 1
ATOM 660 C C . LEU A 1 83 ? 8.084 2.623 -17.878 1.00 59.78 83 LEU A C 1
ATOM 662 O O . LEU A 1 83 ? 7.348 2.253 -16.965 1.00 59.78 83 LEU A O 1
ATOM 666 N N . ILE A 1 84 ? 9.417 2.574 -17.789 1.00 62.56 84 ILE A N 1
ATOM 667 C CA . ILE A 1 84 ? 10.122 2.192 -16.559 1.00 62.56 84 ILE A CA 1
ATOM 668 C C . ILE A 1 84 ? 9.879 3.249 -15.472 1.00 62.56 84 ILE A C 1
ATOM 670 O O . ILE A 1 84 ? 9.572 2.880 -14.340 1.00 62.56 84 ILE A O 1
ATOM 674 N N . ASP A 1 85 ? 9.924 4.538 -15.824 1.00 73.56 85 ASP A N 1
ATOM 675 C CA . ASP A 1 85 ? 9.609 5.640 -14.905 1.00 73.56 85 ASP A CA 1
ATOM 676 C C . ASP A 1 85 ? 8.152 5.576 -14.414 1.00 73.56 85 ASP A C 1
ATOM 678 O O . ASP A 1 85 ? 7.888 5.632 -13.213 1.00 73.56 85 ASP A O 1
ATOM 682 N N . ASP A 1 86 ? 7.197 5.345 -15.320 1.00 76.62 86 ASP A N 1
ATOM 683 C CA . ASP A 1 86 ? 5.778 5.248 -14.970 1.00 76.62 86 ASP A CA 1
ATOM 684 C C . ASP A 1 86 ? 5.486 4.065 -14.030 1.00 76.62 86 ASP A C 1
ATOM 686 O O . ASP A 1 86 ? 4.732 4.212 -13.065 1.00 76.62 86 ASP A O 1
ATOM 690 N N . ARG A 1 87 ? 6.099 2.893 -14.258 1.00 80.25 87 ARG A N 1
ATOM 691 C CA . ARG A 1 87 ? 5.916 1.728 -13.374 1.00 80.25 87 ARG A CA 1
ATOM 692 C C . ARG A 1 87 ? 6.547 1.935 -12.001 1.00 80.25 87 ARG A C 1
ATOM 694 O O . ARG A 1 87 ? 5.936 1.551 -11.003 1.00 80.25 87 ARG A O 1
ATOM 701 N N . GLN A 1 88 ? 7.708 2.586 -11.933 1.00 88.50 88 GLN A N 1
ATOM 702 C CA . GLN A 1 88 ? 8.336 2.917 -10.656 1.00 88.50 88 GLN A CA 1
ATOM 703 C C . GLN A 1 88 ? 7.457 3.870 -9.837 1.00 88.50 88 GLN A C 1
ATOM 705 O O . GLN A 1 88 ? 7.212 3.631 -8.655 1.00 88.50 88 GLN A O 1
ATOM 710 N N . ARG A 1 89 ? 6.876 4.888 -10.484 1.00 90.75 89 ARG A N 1
ATOM 711 C CA . ARG A 1 89 ? 5.937 5.816 -9.836 1.00 90.75 89 ARG A CA 1
ATOM 712 C C . ARG A 1 89 ? 4.713 5.101 -9.257 1.00 90.75 89 ARG A C 1
ATOM 714 O O . ARG A 1 89 ? 4.264 5.457 -8.170 1.00 90.75 89 ARG A O 1
ATOM 721 N N . ILE A 1 90 ? 4.194 4.075 -9.940 1.00 93.56 90 ILE A N 1
ATOM 722 C CA . ILE A 1 90 ? 3.076 3.257 -9.434 1.00 93.56 90 ILE A CA 1
ATOM 723 C C . ILE A 1 90 ? 3.478 2.492 -8.166 1.00 93.56 90 ILE A C 1
ATOM 725 O O . ILE A 1 90 ? 2.708 2.472 -7.201 1.00 93.56 90 ILE A O 1
ATOM 729 N N . VAL A 1 91 ? 4.663 1.874 -8.149 1.00 94.38 91 VAL A N 1
ATOM 730 C CA . VAL A 1 91 ? 5.191 1.149 -6.978 1.00 94.38 91 VAL A CA 1
ATOM 731 C C . VAL A 1 91 ? 5.329 2.085 -5.776 1.00 94.38 91 VAL A C 1
ATOM 733 O O . VAL A 1 91 ? 4.883 1.750 -4.671 1.00 94.38 91 VAL A O 1
ATOM 736 N N . ASP A 1 92 ? 5.882 3.275 -6.001 1.00 93.81 92 ASP A N 1
ATOM 737 C CA . ASP A 1 92 ? 6.082 4.283 -4.963 1.00 93.81 92 ASP A CA 1
ATOM 738 C C . ASP A 1 92 ? 4.739 4.772 -4.395 1.00 93.81 92 ASP A C 1
ATOM 740 O O . ASP A 1 92 ? 4.545 4.812 -3.174 1.00 93.81 92 ASP A O 1
ATOM 744 N N . ASP A 1 93 ? 3.766 5.069 -5.263 1.00 96.94 93 ASP A N 1
ATOM 745 C CA . ASP A 1 93 ? 2.429 5.494 -4.844 1.00 96.94 93 ASP A CA 1
ATOM 746 C C . ASP A 1 93 ? 1.679 4.405 -4.072 1.00 96.94 93 ASP A C 1
ATOM 748 O O . ASP A 1 93 ? 1.034 4.693 -3.056 1.00 96.94 93 ASP A O 1
ATOM 752 N N . CYS A 1 94 ? 1.776 3.146 -4.506 1.00 97.62 94 CYS A N 1
ATOM 753 C CA . CYS A 1 94 ? 1.169 2.032 -3.783 1.00 97.62 94 CYS A CA 1
ATOM 754 C C . CYS A 1 94 ? 1.807 1.866 -2.403 1.00 97.62 94 CYS A C 1
ATOM 756 O O . CYS A 1 94 ? 1.090 1.800 -1.406 1.00 97.62 94 CYS A O 1
ATOM 758 N N . THR A 1 95 ? 3.138 1.884 -2.315 1.00 96.62 95 THR A N 1
ATOM 759 C CA . THR A 1 95 ? 3.870 1.760 -1.045 1.00 96.62 95 THR A CA 1
ATOM 760 C C . THR A 1 95 ? 3.510 2.884 -0.070 1.00 96.62 95 THR A C 1
ATOM 762 O O . THR A 1 95 ? 3.251 2.644 1.117 1.00 96.62 95 THR A O 1
ATOM 765 N N . ARG A 1 96 ? 3.402 4.119 -0.572 1.00 97.81 96 ARG A N 1
ATOM 766 C CA . ARG A 1 96 ? 2.945 5.273 0.210 1.00 97.81 96 ARG A CA 1
ATOM 767 C C . ARG A 1 96 ? 1.521 5.081 0.731 1.00 97.81 96 ARG A C 1
ATOM 769 O O . ARG A 1 96 ? 1.250 5.366 1.897 1.00 97.81 96 ARG A O 1
ATOM 776 N N . LEU A 1 97 ? 0.594 4.604 -0.098 1.00 97.06 97 LEU A N 1
ATOM 777 C CA . LEU A 1 97 ? -0.794 4.390 0.321 1.00 97.06 97 LEU A CA 1
ATOM 778 C C . LEU A 1 97 ? -0.928 3.230 1.313 1.00 97.06 97 LEU A C 1
ATOM 780 O O . LEU A 1 97 ? -1.586 3.401 2.335 1.00 97.06 97 LEU A O 1
ATOM 784 N N . ILE A 1 98 ? -0.255 2.102 1.079 1.00 97.38 98 ILE A N 1
ATOM 785 C CA . ILE A 1 98 ? -0.244 0.929 1.973 1.00 97.38 98 ILE A CA 1
ATOM 786 C C . ILE A 1 98 ? 0.237 1.308 3.380 1.00 97.38 98 ILE A C 1
ATOM 788 O O . ILE A 1 98 ? -0.302 0.828 4.378 1.00 97.38 98 ILE A O 1
ATOM 792 N N . SER A 1 99 ? 1.225 2.198 3.478 1.00 96.50 99 SER A N 1
ATOM 793 C CA . SER A 1 99 ? 1.795 2.634 4.759 1.00 96.50 99 SER A CA 1
ATOM 794 C C . SER A 1 99 ? 0.986 3.718 5.485 1.00 96.50 99 SER A C 1
ATOM 796 O O . SER A 1 99 ? 1.151 3.874 6.694 1.00 96.50 99 SER A O 1
ATOM 798 N N . SER A 1 100 ? 0.087 4.437 4.801 1.00 96.50 100 SER A N 1
ATOM 799 C CA . SER A 1 100 ? -0.595 5.617 5.366 1.00 96.50 100 SER A CA 1
ATOM 800 C C . SER A 1 100 ? -2.121 5.522 5.435 1.00 96.50 100 SER A C 1
ATOM 802 O O . SER A 1 100 ? -2.729 6.135 6.313 1.00 96.50 100 SER A O 1
ATOM 804 N N . THR A 1 101 ? -2.766 4.758 4.551 1.00 97.75 101 THR A N 1
ATOM 805 C CA . THR A 1 101 ? -4.231 4.693 4.491 1.00 97.75 101 THR A CA 1
ATOM 806 C C . THR A 1 101 ? -4.836 4.005 5.720 1.00 97.75 101 THR A C 1
ATOM 808 O O . THR A 1 101 ? -4.216 3.139 6.349 1.00 97.75 101 THR A O 1
ATOM 811 N N . THR A 1 102 ? -6.076 4.395 6.027 1.00 96.88 102 THR A N 1
ATOM 812 C CA . THR A 1 102 ? -6.967 3.772 7.028 1.00 96.88 102 THR A CA 1
ATOM 813 C C . THR A 1 102 ? -8.268 3.251 6.409 1.00 96.88 102 THR A C 1
ATOM 815 O O . THR A 1 102 ? -9.139 2.778 7.128 1.00 96.88 102 THR A O 1
ATOM 818 N N . ASN A 1 103 ? -8.415 3.348 5.083 1.00 97.44 103 ASN A N 1
ATOM 819 C CA . ASN A 1 103 ? -9.510 2.734 4.334 1.00 97.44 103 ASN A CA 1
ATOM 820 C C . ASN A 1 103 ? -9.046 1.369 3.805 1.00 97.44 103 ASN A C 1
ATOM 822 O O . ASN A 1 103 ? -8.015 1.303 3.127 1.00 97.44 103 ASN A O 1
ATOM 826 N N . SER A 1 104 ? -9.794 0.314 4.130 1.00 97.44 104 SER A N 1
ATOM 827 C CA . SER A 1 104 ? -9.461 -1.071 3.775 1.00 97.44 104 SER A CA 1
ATOM 828 C C . SER A 1 104 ? -9.437 -1.306 2.266 1.00 97.44 104 SER A C 1
ATOM 830 O O . SER A 1 104 ? -8.438 -1.808 1.759 1.00 97.44 104 SER A O 1
ATOM 832 N N . ASP A 1 105 ? -10.455 -0.858 1.530 1.00 98.12 105 ASP A N 1
ATOM 833 C CA . ASP A 1 105 ? -10.534 -1.032 0.075 1.00 98.12 105 ASP A CA 1
ATOM 834 C C . ASP A 1 105 ? -9.307 -0.431 -0.631 1.00 98.12 105 ASP A C 1
ATOM 836 O O . ASP A 1 105 ? -8.711 -1.052 -1.513 1.00 98.12 105 ASP A O 1
ATOM 840 N N . VAL A 1 106 ? -8.864 0.758 -0.207 1.00 98.12 106 VAL A N 1
ATOM 841 C CA . VAL A 1 106 ? -7.638 1.394 -0.711 1.00 98.12 106 VAL A CA 1
ATOM 842 C C . VAL A 1 106 ? -6.400 0.597 -0.306 1.00 98.12 106 VAL A C 1
ATOM 844 O O . VAL A 1 106 ? -5.502 0.443 -1.126 1.00 98.12 106 VAL A O 1
ATOM 847 N N . PHE A 1 107 ? -6.321 0.095 0.928 1.00 98.62 107 PHE A N 1
ATOM 848 C CA . PHE A 1 107 ? -5.175 -0.696 1.378 1.00 98.62 107 PHE A CA 1
ATOM 849 C C . PHE A 1 107 ? -5.005 -1.965 0.535 1.00 98.62 107 PHE A C 1
ATOM 851 O O . PHE A 1 107 ? -3.953 -2.143 -0.079 1.00 98.62 107 PHE A O 1
ATOM 858 N N . PHE A 1 108 ? -6.040 -2.807 0.466 1.00 98.38 108 PHE A N 1
ATOM 859 C CA . PHE A 1 108 ? -5.971 -4.105 -0.206 1.00 98.38 108 PHE A CA 1
ATOM 860 C C . PHE A 1 108 ? -5.827 -3.949 -1.721 1.00 98.38 108 PHE A C 1
ATOM 862 O O . PHE A 1 108 ? -4.916 -4.530 -2.304 1.00 98.38 108 PHE A O 1
ATOM 869 N N . SER A 1 109 ? -6.595 -3.053 -2.354 1.00 98.19 109 SER A N 1
ATOM 870 C CA . SER A 1 109 ? -6.463 -2.821 -3.802 1.00 98.19 109 SER A CA 1
ATOM 871 C C . SER A 1 109 ? -5.089 -2.282 -4.212 1.00 98.19 109 SER A C 1
ATOM 873 O O . SER A 1 109 ? -4.602 -2.588 -5.301 1.00 98.19 109 SER A O 1
ATOM 875 N N . ARG A 1 110 ? -4.435 -1.470 -3.366 1.00 98.44 110 ARG A N 1
ATOM 876 C CA . ARG A 1 110 ? -3.063 -0.997 -3.620 1.00 98.44 110 ARG A CA 1
ATOM 877 C C . ARG A 1 110 ? -2.031 -2.077 -3.345 1.00 98.44 110 ARG A C 1
ATOM 879 O O . ARG A 1 110 ? -1.022 -2.106 -4.042 1.00 98.44 110 ARG A O 1
ATOM 886 N N . TYR A 1 111 ? -2.295 -2.964 -2.392 1.00 98.19 111 TYR A N 1
ATOM 887 C CA . TYR A 1 111 ? -1.473 -4.145 -2.168 1.00 98.19 111 TYR A CA 1
ATOM 888 C C . TYR A 1 111 ? -1.478 -5.059 -3.398 1.00 98.19 111 TYR A C 1
ATOM 890 O O . TYR A 1 111 ? -0.416 -5.392 -3.918 1.00 98.19 111 TYR A O 1
ATOM 898 N N . ASP A 1 112 ? -2.658 -5.378 -3.928 1.00 98.06 112 ASP A N 1
ATOM 899 C CA . ASP A 1 112 ? -2.799 -6.226 -5.115 1.00 98.06 112 ASP A CA 1
ATOM 900 C C . ASP A 1 112 ? -2.170 -5.582 -6.351 1.00 98.06 112 ASP A C 1
ATOM 902 O O . ASP A 1 112 ? -1.441 -6.233 -7.103 1.00 98.06 112 ASP A O 1
ATOM 906 N N . LEU A 1 113 ? -2.405 -4.279 -6.545 1.00 97.56 113 LEU A N 1
ATOM 907 C CA . LEU A 1 113 ? -1.797 -3.530 -7.640 1.00 97.56 113 LEU A CA 1
ATOM 908 C C . LEU A 1 113 ? -0.269 -3.517 -7.535 1.00 97.56 113 LEU A C 1
ATOM 910 O O . LEU A 1 113 ? 0.403 -3.654 -8.556 1.00 97.56 113 LEU A O 1
ATOM 914 N N . LEU A 1 114 ? 0.281 -3.380 -6.327 1.00 97.75 114 LEU A N 1
ATOM 915 C CA . LEU A 1 114 ? 1.720 -3.427 -6.097 1.00 97.75 114 LEU A CA 1
ATOM 916 C C . LEU A 1 114 ? 2.297 -4.792 -6.479 1.00 97.75 114 LEU A C 1
ATOM 918 O O . LEU A 1 114 ? 3.226 -4.845 -7.281 1.00 97.75 114 LEU A O 1
ATOM 922 N N . LEU A 1 115 ? 1.726 -5.886 -5.964 1.00 97.06 115 LEU A N 1
ATOM 923 C CA . LEU A 1 115 ? 2.187 -7.243 -6.279 1.00 97.06 115 LEU A CA 1
ATOM 924 C C . LEU A 1 115 ? 2.107 -7.520 -7.785 1.00 97.06 115 LEU A C 1
ATOM 926 O O . LEU A 1 115 ? 3.062 -8.016 -8.382 1.00 97.06 115 LEU A O 1
ATOM 930 N N . LYS A 1 116 ? 1.003 -7.124 -8.428 1.00 96.31 116 LYS A N 1
ATOM 931 C CA . LYS A 1 116 ? 0.850 -7.235 -9.881 1.00 96.31 116 LYS A CA 1
ATOM 932 C C . LYS A 1 116 ? 1.915 -6.434 -10.629 1.00 96.31 116 LYS A C 1
ATOM 934 O O . LYS A 1 116 ? 2.539 -6.956 -11.544 1.00 96.31 116 LYS A O 1
ATOM 939 N N . THR A 1 117 ? 2.150 -5.187 -10.227 1.00 93.31 117 THR A N 1
ATOM 940 C CA . THR A 1 117 ? 3.125 -4.308 -10.889 1.00 93.31 117 THR A CA 1
ATOM 941 C C . THR A 1 117 ? 4.543 -4.863 -10.765 1.00 93.31 117 THR A C 1
ATOM 943 O O . THR A 1 117 ? 5.261 -4.891 -11.761 1.00 93.31 117 THR A O 1
ATOM 946 N N . LEU A 1 118 ? 4.924 -5.368 -9.586 1.00 94.38 118 LEU A N 1
ATOM 947 C CA . LEU A 1 118 ? 6.227 -6.002 -9.354 1.00 94.38 118 LEU A CA 1
ATOM 948 C C . LEU A 1 118 ? 6.394 -7.288 -10.176 1.00 94.38 118 LEU A C 1
ATOM 950 O O . LEU A 1 118 ? 7.444 -7.495 -10.783 1.00 94.38 118 LEU A O 1
ATOM 954 N N . SER A 1 119 ? 5.349 -8.118 -10.254 1.00 92.50 119 SER A N 1
ATOM 955 C CA . SER A 1 119 ? 5.345 -9.312 -11.104 1.00 92.50 119 SER A CA 1
ATOM 956 C C . SER A 1 119 ? 5.498 -8.957 -12.586 1.00 92.50 119 SER A C 1
ATOM 958 O O . SER A 1 119 ? 6.313 -9.563 -13.276 1.00 92.50 119 SER A O 1
ATOM 960 N N . ASP A 1 120 ? 4.761 -7.958 -13.077 1.00 89.94 120 ASP A N 1
ATOM 961 C CA . ASP A 1 120 ? 4.837 -7.506 -14.471 1.00 89.94 120 ASP A CA 1
ATOM 962 C C . ASP A 1 120 ? 6.193 -6.855 -14.807 1.00 89.94 120 ASP A C 1
ATOM 964 O O . ASP A 1 120 ? 6.623 -6.873 -15.959 1.00 89.94 120 ASP A O 1
ATOM 968 N N . MET A 1 121 ? 6.861 -6.259 -13.814 1.00 87.50 121 MET A N 1
ATOM 969 C CA . MET A 1 121 ? 8.232 -5.747 -13.929 1.00 87.50 121 MET A CA 1
ATOM 970 C C . MET A 1 121 ? 9.293 -6.857 -13.896 1.00 87.50 121 MET A C 1
ATOM 972 O O . MET A 1 121 ? 10.446 -6.596 -14.234 1.00 87.50 121 MET A O 1
ATOM 976 N N . GLY A 1 122 ? 8.935 -8.076 -13.482 1.00 87.56 122 GLY A N 1
ATOM 977 C CA . GLY A 1 122 ? 9.888 -9.161 -13.240 1.00 87.56 122 GLY A CA 1
ATOM 978 C C . GLY A 1 122 ? 10.752 -8.964 -11.988 1.00 87.56 122 GLY A C 1
ATOM 979 O O . GLY A 1 122 ? 11.792 -9.611 -11.859 1.00 87.56 122 GLY A O 1
ATOM 980 N N . ASP A 1 123 ? 10.346 -8.093 -11.057 1.00 91.75 123 ASP A N 1
ATOM 981 C CA . ASP A 1 123 ? 11.056 -7.855 -9.794 1.00 91.75 123 ASP A CA 1
ATOM 982 C C . ASP A 1 123 ? 10.610 -8.860 -8.721 1.00 91.75 123 ASP A C 1
ATOM 984 O O . ASP A 1 123 ? 9.906 -8.551 -7.754 1.00 91.75 123 ASP A O 1
ATOM 988 N N . TYR A 1 124 ? 11.009 -10.116 -8.915 1.00 90.88 124 TYR A N 1
ATOM 989 C CA . TYR A 1 124 ? 10.625 -11.222 -8.036 1.00 90.88 124 TYR A CA 1
ATOM 990 C C . TYR A 1 124 ? 11.221 -11.115 -6.625 1.00 90.88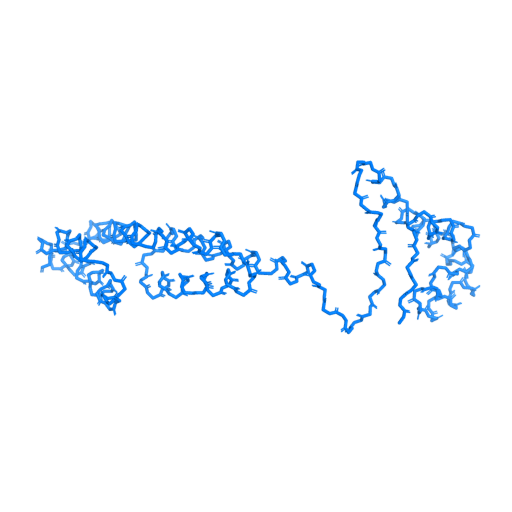 124 TYR A C 1
ATOM 992 O O . TYR A 1 124 ? 10.665 -11.681 -5.683 1.00 90.88 124 TYR A O 1
ATOM 1000 N N . VAL A 1 125 ? 12.324 -10.377 -6.457 1.00 92.56 125 VAL A N 1
ATOM 1001 C CA . VAL A 1 125 ? 12.948 -10.150 -5.145 1.00 92.56 125 VAL A CA 1
ATOM 1002 C C . VAL A 1 125 ? 12.065 -9.239 -4.297 1.00 92.56 125 VAL A C 1
ATOM 1004 O O . VAL A 1 125 ? 11.752 -9.581 -3.154 1.00 92.56 125 VAL A O 1
ATOM 1007 N N . MET A 1 126 ? 11.622 -8.102 -4.847 1.00 92.25 126 MET A N 1
ATOM 1008 C CA . MET A 1 126 ? 10.683 -7.231 -4.138 1.00 92.25 126 MET A CA 1
ATOM 1009 C C . MET A 1 126 ? 9.311 -7.883 -3.992 1.00 92.25 126 MET A C 1
ATOM 1011 O O . MET A 1 126 ? 8.714 -7.781 -2.921 1.00 92.25 126 MET A O 1
ATOM 1015 N N . LEU A 1 127 ? 8.831 -8.600 -5.013 1.00 94.25 127 LEU A N 1
ATOM 1016 C CA . LEU A 1 127 ? 7.572 -9.343 -4.935 1.00 94.25 127 LEU A CA 1
ATOM 1017 C C . LEU A 1 127 ? 7.573 -10.339 -3.764 1.00 94.25 127 LEU A C 1
ATOM 1019 O O . LEU A 1 127 ? 6.635 -10.347 -2.967 1.00 94.25 127 LEU A O 1
ATOM 1023 N N . GLY A 1 128 ? 8.638 -11.140 -3.636 1.00 92.56 128 GLY A N 1
ATOM 1024 C CA . GLY A 1 128 ? 8.818 -12.077 -2.526 1.00 92.56 128 GLY A CA 1
ATOM 1025 C C . GLY A 1 128 ? 8.813 -11.364 -1.176 1.00 92.56 128 GLY A C 1
ATOM 1026 O O . GLY A 1 128 ? 8.052 -11.736 -0.288 1.00 92.56 128 GLY A O 1
ATOM 1027 N N . ARG A 1 129 ? 9.553 -10.252 -1.061 1.00 95.38 129 ARG A N 1
ATOM 1028 C CA . ARG A 1 129 ? 9.569 -9.430 0.155 1.00 95.38 129 ARG A CA 1
ATOM 1029 C C . ARG A 1 129 ? 8.168 -8.951 0.540 1.00 95.38 129 ARG A C 1
ATOM 1031 O O . ARG A 1 129 ? 7.772 -9.115 1.687 1.00 95.38 129 ARG A O 1
ATOM 1038 N N . TYR A 1 130 ? 7.406 -8.354 -0.375 1.00 96.12 130 TYR A N 1
ATOM 1039 C CA . TYR A 1 130 ? 6.060 -7.891 -0.029 1.00 96.12 130 TYR A CA 1
ATOM 1040 C C . TYR A 1 130 ? 5.152 -9.057 0.371 1.00 96.12 130 TYR A C 1
ATOM 1042 O O . TYR A 1 130 ? 4.465 -8.950 1.381 1.00 96.12 130 TYR A O 1
ATOM 1050 N N . ASN A 1 131 ? 5.215 -10.200 -0.312 1.00 96.06 131 ASN A N 1
ATOM 1051 C CA . ASN A 1 131 ? 4.467 -11.385 0.114 1.00 96.06 131 ASN A CA 1
ATOM 1052 C C . ASN A 1 131 ? 4.827 -11.828 1.544 1.00 96.06 131 ASN A C 1
ATOM 1054 O O . ASN A 1 131 ? 3.920 -12.017 2.356 1.00 96.06 131 ASN A O 1
ATOM 1058 N N . ASP A 1 132 ? 6.116 -11.893 1.883 1.00 96.31 132 ASP A N 1
ATOM 1059 C CA . ASP A 1 132 ? 6.585 -12.279 3.222 1.00 96.31 132 ASP A CA 1
ATOM 1060 C C . ASP A 1 132 ? 6.107 -11.299 4.309 1.00 96.31 132 ASP A C 1
ATOM 1062 O O . ASP A 1 132 ? 5.729 -11.699 5.411 1.00 96.31 132 ASP A O 1
ATOM 1066 N N . TYR A 1 133 ? 6.068 -10.000 3.995 1.00 97.12 133 TYR A N 1
ATOM 1067 C CA . TYR A 1 133 ? 5.641 -8.949 4.924 1.00 97.12 133 TYR A CA 1
ATOM 1068 C C . TYR A 1 133 ? 4.138 -8.620 4.851 1.00 97.12 133 TYR A C 1
ATOM 1070 O O . TYR A 1 133 ? 3.687 -7.721 5.566 1.00 97.12 133 TYR A O 1
ATOM 1078 N N . LYS A 1 134 ? 3.325 -9.328 4.047 1.00 97.75 134 LYS A N 1
ATOM 1079 C CA . LYS A 1 134 ? 1.892 -9.017 3.854 1.00 97.75 134 LYS A CA 1
ATOM 1080 C C . LYS A 1 134 ? 1.122 -8.949 5.167 1.00 97.75 134 LYS A C 1
ATOM 1082 O O . LYS A 1 134 ? 0.495 -7.929 5.449 1.00 97.75 134 LYS A O 1
ATOM 1087 N N . GLN A 1 135 ? 1.245 -9.967 6.013 1.00 98.31 135 GLN A N 1
ATOM 1088 C CA . GLN A 1 135 ? 0.516 -10.025 7.285 1.00 98.31 135 GLN A CA 1
ATOM 1089 C C . GLN A 1 135 ? 1.018 -8.989 8.313 1.00 98.31 135 GLN A C 1
ATOM 1091 O O . GLN A 1 135 ? 0.226 -8.434 9.075 1.00 98.31 135 GLN A O 1
ATOM 1096 N N . SER A 1 136 ? 2.307 -8.627 8.277 1.00 98.06 136 SER A N 1
ATOM 1097 C CA . SER A 1 136 ? 2.864 -7.539 9.103 1.00 98.06 136 SER A CA 1
ATOM 1098 C C . SER A 1 136 ? 2.391 -6.150 8.639 1.00 98.06 136 SER A C 1
ATOM 1100 O O . SER A 1 136 ? 2.077 -5.273 9.452 1.00 98.06 136 SER A O 1
ATOM 1102 N N . ASN A 1 137 ? 2.252 -5.954 7.326 1.00 98.00 137 ASN A N 1
ATOM 1103 C CA . ASN A 1 137 ? 1.681 -4.734 6.761 1.00 98.00 137 ASN A CA 1
ATOM 1104 C C . ASN A 1 137 ? 0.185 -4.611 7.093 1.00 98.00 137 ASN A C 1
ATOM 1106 O O . ASN A 1 137 ? -0.274 -3.511 7.411 1.00 98.00 137 ASN A O 1
ATOM 1110 N N . ILE A 1 138 ? -0.558 -5.726 7.085 1.00 98.62 138 ILE A N 1
ATOM 1111 C CA . ILE A 1 138 ? -1.955 -5.788 7.544 1.00 98.62 138 ILE A CA 1
ATOM 1112 C C . ILE A 1 138 ? -2.047 -5.475 9.045 1.00 98.62 138 ILE A C 1
ATOM 1114 O O . ILE A 1 138 ? -2.892 -4.679 9.447 1.00 98.62 138 ILE A O 1
ATOM 1118 N N . GLU A 1 139 ? -1.151 -6.013 9.878 1.00 98.50 139 GLU A N 1
ATOM 1119 C CA . GLU A 1 139 ? -1.069 -5.683 11.312 1.00 98.50 139 GLU A CA 1
ATOM 1120 C C . GLU A 1 139 ? -0.886 -4.171 11.516 1.00 98.50 139 GLU A C 1
ATOM 1122 O O . GLU A 1 139 ? -1.649 -3.534 12.248 1.00 98.50 139 GLU A O 1
ATOM 1127 N N . SER A 1 140 ? 0.053 -3.567 10.784 1.00 98.44 140 SER A N 1
ATOM 1128 C CA . SER A 1 140 ? 0.281 -2.119 10.811 1.00 98.44 140 SER A CA 1
ATOM 1129 C C . SER A 1 140 ? -0.954 -1.326 10.369 1.00 98.44 140 SER A C 1
ATOM 1131 O O . SER A 1 140 ? -1.272 -0.291 10.960 1.00 98.44 140 SER A O 1
ATOM 1133 N N . PHE A 1 141 ? -1.679 -1.807 9.355 1.00 98.62 141 PHE A N 1
ATOM 1134 C CA . PHE A 1 141 ? -2.940 -1.214 8.914 1.00 98.62 141 PHE A CA 1
ATOM 1135 C C . PHE A 1 141 ? -4.023 -1.279 9.996 1.00 98.62 141 PHE A C 1
ATOM 1137 O O . PHE A 1 141 ? -4.620 -0.248 10.302 1.00 98.62 141 PHE A O 1
ATOM 1144 N N . ILE A 1 142 ? -4.220 -2.434 10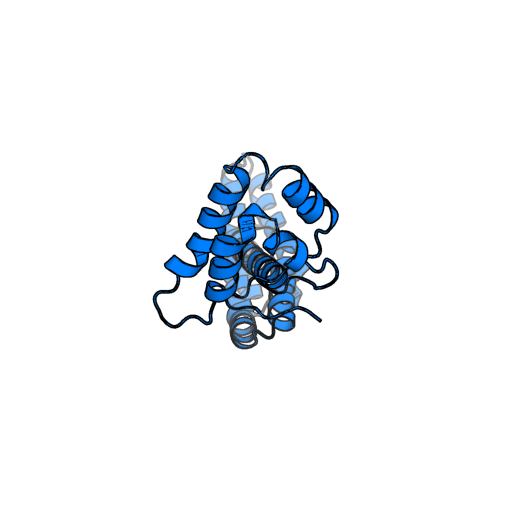.638 1.00 98.56 142 ILE A N 1
ATOM 1145 C CA . ILE A 1 142 ? -5.188 -2.611 11.732 1.00 98.56 142 ILE A CA 1
ATOM 1146 C C . ILE A 1 142 ? -4.895 -1.626 12.868 1.00 98.56 142 ILE A C 1
ATOM 1148 O O . ILE A 1 142 ? -5.800 -0.936 13.344 1.00 98.56 142 ILE A O 1
ATOM 1152 N N . VAL A 1 143 ? -3.625 -1.503 13.275 1.00 98.38 143 VAL A N 1
ATOM 1153 C CA . VAL A 1 143 ? -3.216 -0.560 14.327 1.00 98.38 143 VAL A CA 1
ATOM 1154 C C . VAL A 1 143 ? -3.527 0.887 13.934 1.00 98.38 143 VAL A C 1
ATOM 1156 O O . VAL A 1 143 ? -4.094 1.628 14.741 1.00 98.38 143 VAL A O 1
ATOM 1159 N N . ARG A 1 144 ? -3.216 1.304 12.699 1.00 98.56 144 ARG A N 1
ATOM 1160 C CA . ARG A 1 144 ? -3.545 2.659 12.218 1.00 98.56 144 ARG A CA 1
ATOM 1161 C C . ARG A 1 144 ? -5.051 2.906 12.171 1.00 98.56 144 ARG A C 1
ATOM 1163 O O . ARG A 1 144 ? -5.498 3.970 12.597 1.00 98.56 144 ARG A O 1
ATOM 1170 N N . SER A 1 145 ? -5.831 1.944 11.686 1.00 98.12 145 SER A N 1
ATOM 1171 C CA . SER A 1 145 ? -7.292 2.043 11.607 1.00 98.12 145 SER A CA 1
ATOM 1172 C C . SER A 1 145 ? -7.925 2.163 12.994 1.00 98.12 145 SER A C 1
ATOM 1174 O O . SER A 1 145 ? -8.784 3.023 13.201 1.00 98.12 145 SER A O 1
ATOM 1176 N N . TYR A 1 146 ? -7.434 1.400 13.975 1.00 98.31 146 TYR A N 1
ATOM 1177 C CA . TYR A 1 146 ? -7.839 1.532 15.376 1.00 98.31 146 TYR A CA 1
ATOM 1178 C C . TYR A 1 146 ? -7.477 2.905 15.963 1.00 98.31 146 TYR A C 1
ATOM 1180 O O . TYR A 1 146 ? -8.322 3.563 16.568 1.00 98.31 146 TYR A O 1
ATOM 1188 N N . ASN A 1 147 ? -6.253 3.389 15.738 1.00 98.19 147 ASN A N 1
ATOM 1189 C CA . ASN A 1 147 ? -5.825 4.705 16.226 1.00 98.19 147 ASN A CA 1
ATOM 1190 C C . ASN A 1 147 ? -6.642 5.850 15.607 1.00 98.19 147 ASN A C 1
ATOM 1192 O O . ASN A 1 147 ? -7.012 6.800 16.294 1.00 98.19 147 ASN A O 1
ATOM 1196 N N . ASN A 1 148 ? -6.991 5.749 14.326 1.00 98.31 148 ASN A N 1
ATOM 1197 C CA . ASN A 1 148 ? -7.891 6.695 13.670 1.00 98.31 148 ASN A CA 1
ATOM 1198 C C . ASN A 1 148 ? -9.300 6.667 14.287 1.00 98.31 148 ASN A C 1
ATOM 1200 O O . ASN A 1 148 ? -9.910 7.719 14.473 1.00 98.31 148 ASN A O 1
ATOM 1204 N N . ALA A 1 149 ? -9.812 5.482 14.635 1.00 98.00 149 ALA A N 1
ATOM 1205 C CA . ALA A 1 149 ? -11.082 5.351 15.345 1.00 98.00 149 ALA A CA 1
ATOM 1206 C C . ALA A 1 149 ? -11.021 5.974 16.750 1.00 98.00 149 ALA A C 1
ATOM 1208 O O . ALA A 1 149 ? -11.955 6.680 17.122 1.00 98.00 149 ALA A O 1
ATOM 1209 N N . LEU A 1 150 ? -9.913 5.799 17.486 1.00 97.75 150 LEU A N 1
ATOM 1210 C CA . LEU A 1 150 ? -9.677 6.455 18.779 1.00 97.75 150 LEU A CA 1
ATOM 1211 C C . LEU A 1 150 ? -9.741 7.981 18.666 1.00 97.75 150 LEU A C 1
ATOM 1213 O O . LEU A 1 150 ? -10.500 8.610 19.397 1.00 97.75 150 LEU A O 1
ATOM 1217 N N . ILE A 1 151 ? -8.995 8.565 17.723 1.00 98.12 151 ILE A N 1
ATOM 1218 C CA . ILE A 1 151 ? -8.965 10.020 17.499 1.00 98.12 151 ILE A CA 1
ATOM 1219 C C . ILE A 1 151 ? -10.367 10.541 17.164 1.00 98.12 151 ILE A C 1
ATOM 1221 O O . ILE A 1 151 ? -10.818 11.549 17.704 1.00 98.12 151 ILE A O 1
ATOM 1225 N N . LYS A 1 152 ? -11.094 9.834 16.292 1.00 98.00 152 LYS A N 1
ATOM 1226 C CA . LYS A 1 152 ? -12.466 10.211 15.935 1.00 98.00 152 LYS A CA 1
ATOM 1227 C C . LYS A 1 152 ? -13.424 10.077 17.111 1.00 98.00 152 LYS A C 1
ATOM 1229 O O . LYS A 1 152 ? -14.310 10.914 17.241 1.00 98.00 152 LYS A O 1
ATOM 1234 N N . ALA A 1 153 ? -13.277 9.040 17.934 1.00 97.69 153 ALA A N 1
ATOM 1235 C CA . ALA A 1 153 ? -14.103 8.823 19.115 1.00 97.69 153 ALA A CA 1
ATOM 1236 C C . ALA A 1 153 ? -13.874 9.917 20.167 1.00 97.69 153 ALA A C 1
ATOM 1238 O O . ALA A 1 153 ? -14.844 10.404 20.736 1.00 97.69 153 ALA A O 1
ATOM 1239 N N . ASP A 1 154 ? -12.634 10.361 20.374 1.00 97.38 154 ASP A N 1
ATOM 1240 C CA . ASP A 1 154 ? -12.316 11.458 21.299 1.00 97.38 154 ASP A CA 1
ATOM 1241 C C . ASP A 1 154 ? -13.065 12.757 20.940 1.00 97.38 154 ASP A C 1
ATOM 1243 O O . ASP A 1 154 ? -13.594 13.450 21.807 1.00 97.38 154 ASP A O 1
ATOM 1247 N N . GLY A 1 155 ? -13.252 13.016 19.641 1.00 97.19 155 GLY A N 1
ATOM 1248 C CA . GLY A 1 155 ? -14.066 14.130 19.144 1.00 97.19 155 GLY A CA 1
ATOM 1249 C C . GLY A 1 155 ? -15.590 13.974 19.305 1.00 97.19 155 GLY A C 1
ATOM 1250 O O . GLY A 1 155 ? -16.335 14.903 18.981 1.00 97.19 155 GLY A O 1
ATOM 1251 N N . MET A 1 156 ? -16.099 12.826 19.772 1.00 97.56 156 MET A N 1
ATOM 1252 C CA . MET A 1 156 ? -17.540 12.563 19.898 1.00 97.56 156 MET A CA 1
ATOM 1253 C C . ME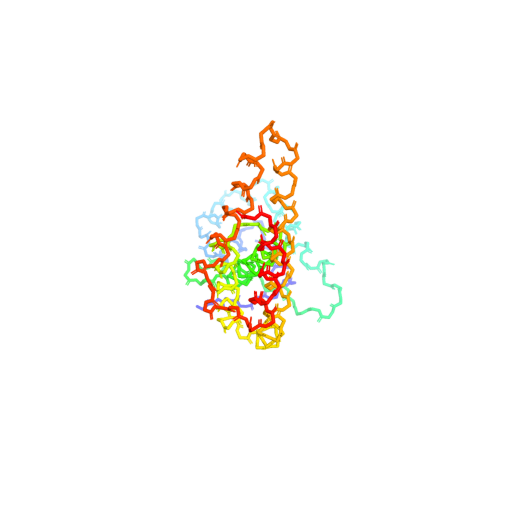T A 1 156 ? -18.082 12.929 21.285 1.00 97.56 156 MET A C 1
ATOM 1255 O O . MET A 1 156 ? -17.573 12.499 22.315 1.00 97.56 156 MET A O 1
ATOM 1259 N N . LYS A 1 157 ? -19.227 13.624 21.312 1.00 97.00 157 LYS A N 1
ATOM 1260 C CA . LYS A 1 157 ? -19.900 14.044 22.559 1.00 97.00 157 LYS A CA 1
ATOM 1261 C C . LYS A 1 157 ? -20.608 12.916 23.319 1.00 97.00 157 LYS A C 1
ATOM 1263 O O . LYS A 1 157 ? -20.877 13.064 24.503 1.00 97.00 157 LYS A O 1
ATOM 1268 N N . THR A 1 158 ? -20.986 11.834 22.638 1.00 97.69 158 THR A N 1
ATOM 1269 C CA . THR A 1 158 ? -21.818 10.762 23.212 1.00 97.69 158 THR A CA 1
ATOM 1270 C C . THR A 1 158 ? -21.102 9.423 23.155 1.00 97.69 158 THR A C 1
ATOM 1272 O O . THR A 1 158 ? -20.430 9.131 22.166 1.00 97.69 158 THR A O 1
ATOM 1275 N N . GLU A 1 159 ? -21.319 8.572 24.160 1.00 96.12 159 GLU A N 1
ATOM 1276 C CA . GLU A 1 159 ? -20.768 7.207 24.190 1.00 96.12 159 GLU A CA 1
ATOM 1277 C C . GLU A 1 159 ? -21.216 6.380 22.979 1.00 96.12 159 GLU A C 1
ATOM 1279 O O . GLU A 1 159 ? -20.401 5.734 22.325 1.00 96.12 159 GLU A O 1
ATOM 1284 N N . LYS A 1 160 ? -22.483 6.508 22.562 1.00 96.06 160 LYS A N 1
ATOM 1285 C CA . LYS A 1 160 ? -22.974 5.881 21.323 1.00 96.06 160 LYS A CA 1
ATOM 1286 C C . LYS A 1 160 ? -22.179 6.338 20.094 1.00 96.06 160 LYS A C 1
ATOM 1288 O O . LYS A 1 160 ? -21.869 5.529 19.222 1.00 96.06 160 LYS A O 1
ATOM 1293 N N . GLY A 1 161 ? -21.856 7.629 20.016 1.00 97.12 161 GLY A N 1
ATOM 1294 C CA . GLY A 1 161 ? -21.026 8.189 18.955 1.00 97.12 161 GLY A CA 1
ATOM 1295 C C . GLY A 1 161 ? -19.608 7.621 18.959 1.00 97.12 161 GLY A C 1
ATOM 1296 O O . GLY A 1 161 ? -19.097 7.305 17.887 1.00 97.12 161 GLY A O 1
ATOM 1297 N N . LYS A 1 162 ? -19.012 7.444 20.145 1.00 97.56 162 LYS A N 1
ATOM 1298 C CA . LYS A 1 162 ? -17.687 6.834 20.335 1.00 97.56 162 LYS A CA 1
ATOM 1299 C C . LYS A 1 162 ? -17.663 5.384 19.858 1.00 97.56 162 LYS A C 1
ATOM 1301 O O . LYS A 1 162 ? -16.895 5.070 18.952 1.00 97.56 162 LYS A O 1
ATOM 1306 N N . CYS A 1 163 ? -18.554 4.533 20.375 1.00 97.25 163 CYS A N 1
ATOM 1307 C CA . CYS A 1 163 ? -18.663 3.123 19.974 1.00 97.25 163 CYS A CA 1
ATOM 1308 C C . CYS A 1 163 ? -18.876 2.966 18.461 1.00 97.25 163 CYS A C 1
ATOM 1310 O O . CYS A 1 163 ? -18.296 2.088 17.827 1.00 97.25 163 CYS A O 1
ATOM 1312 N N . ASN A 1 164 ? -19.650 3.864 17.844 1.00 97.69 164 ASN A N 1
ATOM 1313 C CA . ASN A 1 164 ? -19.892 3.833 16.404 1.00 97.69 164 ASN A CA 1
ATOM 1314 C C . ASN A 1 164 ? -18.628 4.086 15.556 1.00 97.69 164 ASN A C 1
ATOM 1316 O O . ASN A 1 164 ? -18.556 3.590 14.436 1.00 97.69 164 ASN A O 1
ATOM 1320 N N . GLN A 1 165 ? -17.632 4.836 16.049 1.00 98.12 165 GLN A N 1
ATOM 1321 C CA . GLN A 1 165 ? -16.363 5.009 15.321 1.00 98.12 165 GLN A CA 1
ATOM 1322 C C . GLN A 1 165 ? -15.566 3.703 15.275 1.00 98.12 165 GLN A C 1
ATOM 1324 O O . GLN A 1 165 ? -15.032 3.353 14.223 1.00 98.12 165 GLN A O 1
ATOM 1329 N N . PHE A 1 166 ? -15.539 2.959 16.385 1.00 98.25 166 PHE A N 1
ATOM 1330 C CA . PHE A 1 166 ? -14.912 1.638 16.443 1.00 98.25 166 PHE A CA 1
ATOM 1331 C C . PHE A 1 166 ? -15.654 0.630 15.574 1.00 98.25 166 PHE A C 1
ATOM 1333 O O . PHE A 1 166 ? -15.013 -0.049 14.781 1.00 98.25 166 PHE A O 1
ATOM 1340 N N . ARG A 1 167 ? -16.993 0.601 15.644 1.00 97.81 167 ARG A N 1
ATOM 1341 C CA . ARG A 1 167 ? -17.817 -0.295 14.822 1.00 97.81 167 ARG A CA 1
ATOM 1342 C C . ARG A 1 167 ? -17.575 -0.090 13.331 1.00 97.81 167 ARG A C 1
ATOM 1344 O O . ARG A 1 167 ? -17.296 -1.046 12.629 1.00 97.81 167 ARG A O 1
ATOM 1351 N N . LYS A 1 168 ? -17.554 1.164 12.865 1.00 97.81 168 LYS A N 1
ATOM 1352 C CA . LYS A 1 168 ? -17.244 1.477 11.460 1.00 97.81 168 LYS A CA 1
ATOM 1353 C C . LYS A 1 168 ? -15.875 0.968 11.021 1.00 97.81 168 LYS A C 1
ATOM 1355 O O . LYS A 1 168 ? -15.754 0.475 9.909 1.00 97.81 168 LYS A O 1
ATOM 1360 N N . ALA A 1 169 ? -14.847 1.138 11.851 1.00 97.94 169 ALA A N 1
ATOM 1361 C CA . ALA A 1 169 ? -13.503 0.677 11.522 1.00 97.94 169 ALA A CA 1
ATOM 1362 C C . ALA A 1 169 ? -13.397 -0.857 11.558 1.00 97.94 169 ALA A C 1
ATOM 1364 O O . ALA A 1 169 ? -12.761 -1.426 10.678 1.00 97.94 169 ALA A O 1
ATOM 1365 N N . TYR A 1 170 ? -14.052 -1.513 12.520 1.00 98.06 170 TYR A N 1
ATOM 1366 C CA . TYR A 1 170 ? -14.165 -2.971 12.579 1.00 98.06 170 TYR A CA 1
ATOM 1367 C C . TYR A 1 170 ? -14.850 -3.519 11.327 1.00 98.06 170 TYR A C 1
ATOM 1369 O O . TYR A 1 170 ? -14.250 -4.308 10.603 1.00 98.06 170 TYR A O 1
ATOM 1377 N N . ASP A 1 171 ? -16.050 -3.024 11.016 1.00 97.75 171 ASP A N 1
ATOM 1378 C CA . ASP A 1 171 ? -16.820 -3.450 9.847 1.00 97.75 171 ASP A CA 1
ATOM 1379 C C . ASP A 1 171 ? -16.025 -3.230 8.554 1.00 97.75 171 ASP A C 1
ATOM 1381 O O . ASP A 1 171 ? -16.056 -4.071 7.661 1.00 97.75 171 ASP A O 1
ATOM 1385 N N . ASP A 1 172 ? -15.282 -2.121 8.447 1.00 98.31 172 ASP A N 1
ATOM 1386 C CA . ASP A 1 172 ? -14.439 -1.838 7.284 1.00 98.31 172 ASP A CA 1
ATOM 1387 C C . ASP A 1 172 ? -13.303 -2.856 7.119 1.00 98.31 172 ASP A C 1
ATOM 1389 O O . ASP A 1 172 ? -13.111 -3.371 6.023 1.00 98.31 172 ASP A O 1
ATOM 1393 N N . ILE A 1 173 ? -12.585 -3.193 8.196 1.00 98.06 173 ILE A N 1
ATOM 1394 C CA . ILE A 1 173 ? -11.518 -4.205 8.163 1.00 98.06 173 ILE A CA 1
ATOM 1395 C C . ILE A 1 173 ? -12.099 -5.586 7.825 1.00 98.06 173 ILE A C 1
ATOM 1397 O O . ILE A 1 173 ? -11.551 -6.303 6.988 1.00 98.06 173 ILE A O 1
ATOM 1401 N N . MET A 1 174 ? -13.225 -5.949 8.443 1.00 97.50 174 MET A N 1
ATOM 1402 C CA . MET A 1 174 ? -13.801 -7.292 8.346 1.00 97.50 174 MET A CA 1
ATOM 1403 C C . MET A 1 174 ? -14.406 -7.620 6.976 1.00 97.50 174 MET A C 1
ATOM 1405 O O . MET A 1 174 ? -14.568 -8.802 6.666 1.00 97.50 174 MET A O 1
ATOM 1409 N N . LYS A 1 175 ? -14.647 -6.622 6.111 1.00 97.50 175 LYS A N 1
ATOM 1410 C CA . LYS A 1 175 ? -14.961 -6.845 4.683 1.00 97.50 175 LYS A CA 1
ATOM 1411 C C . LYS A 1 175 ? -13.901 -7.683 3.968 1.00 97.50 175 LYS A C 1
ATOM 1413 O O . LYS A 1 175 ? -14.231 -8.413 3.042 1.00 97.50 175 LYS A O 1
ATOM 1418 N N . HIS A 1 176 ? -12.647 -7.565 4.400 1.00 98.12 176 HIS A N 1
ATOM 1419 C CA . HIS A 1 176 ? -11.483 -8.216 3.799 1.00 98.12 176 HIS A CA 1
ATOM 1420 C C . HIS A 1 176 ? -10.915 -9.315 4.705 1.00 98.12 176 HIS A C 1
ATOM 1422 O O . HIS A 1 176 ? -9.736 -9.643 4.618 1.00 98.12 176 HIS A O 1
ATOM 1428 N N . SER A 1 177 ? -11.734 -9.890 5.594 1.00 96.81 177 SER A N 1
ATOM 1429 C CA . SER A 1 177 ? -11.300 -10.890 6.584 1.00 96.81 177 SER A CA 1
ATOM 1430 C C . SER A 1 177 ? -10.620 -12.122 5.976 1.00 96.81 177 SER A C 1
ATOM 1432 O O . SER A 1 177 ? -9.756 -12.706 6.620 1.00 96.81 177 SER A O 1
ATOM 1434 N N . SER A 1 178 ? -10.931 -12.475 4.725 1.00 97.69 178 SER A N 1
ATOM 1435 C CA . SER A 1 178 ? -10.270 -13.562 3.989 1.00 97.69 178 SER A CA 1
ATOM 1436 C C . SER A 1 178 ? -8.783 -13.321 3.711 1.00 97.69 178 SER A C 1
ATOM 1438 O O . SER A 1 178 ? -8.052 -14.273 3.459 1.00 97.69 178 SER A O 1
ATOM 1440 N N . GLU A 1 179 ? -8.329 -12.066 3.732 1.00 97.56 179 GLU A N 1
ATOM 1441 C CA . GLU A 1 179 ? -6.926 -11.690 3.511 1.00 97.56 179 GLU A CA 1
ATOM 1442 C C . GLU A 1 179 ? -6.089 -11.721 4.802 1.00 97.56 179 GLU A C 1
ATOM 1444 O O . GLU A 1 179 ? -4.854 -11.656 4.754 1.00 97.56 179 GLU A O 1
ATOM 1449 N N . LEU A 1 180 ? -6.748 -11.782 5.964 1.00 98.19 180 LEU A N 1
ATOM 1450 C CA . LEU A 1 180 ? -6.119 -11.718 7.279 1.00 98.19 180 LEU A CA 1
ATOM 1451 C C . LEU A 1 180 ? -5.696 -13.114 7.741 1.00 98.19 180 LEU A C 1
ATOM 1453 O O . LEU A 1 180 ? -6.456 -14.073 7.654 1.00 98.19 180 LEU A O 1
ATOM 1457 N N . SER A 1 181 ? -4.496 -13.212 8.311 1.00 98.25 181 SER A N 1
ATOM 1458 C CA . SER A 1 181 ? -4.103 -14.393 9.084 1.00 98.25 181 SER A CA 1
ATOM 1459 C C . SER A 1 181 ? -4.867 -14.484 10.410 1.00 98.25 181 SER A C 1
ATOM 1461 O O . SER A 1 181 ? -5.365 -13.474 10.914 1.00 98.25 181 SER A O 1
ATOM 1463 N N . ASP A 1 182 ? -4.866 -15.663 11.038 1.00 98.19 182 ASP A N 1
ATOM 1464 C CA . ASP A 1 182 ? -5.469 -15.880 12.364 1.00 98.19 182 ASP A CA 1
ATOM 1465 C C . ASP A 1 182 ? -4.962 -14.873 13.406 1.00 98.19 182 ASP A C 1
ATOM 1467 O O . ASP A 1 182 ? -5.741 -14.308 14.172 1.00 98.19 182 ASP A O 1
ATOM 1471 N N . ARG A 1 183 ? -3.661 -14.555 13.373 1.00 98.00 183 ARG A N 1
ATOM 1472 C CA . ARG A 1 183 ? -3.049 -13.541 14.243 1.00 98.00 183 ARG A CA 1
ATOM 1473 C C . ARG A 1 183 ? -3.618 -12.142 13.991 1.00 98.00 183 ARG A C 1
ATOM 1475 O O . ARG A 1 183 ? -3.789 -11.363 14.925 1.00 98.00 183 ARG A O 1
ATOM 1482 N N . ASN A 1 184 ? -3.879 -11.788 12.733 1.00 98.12 184 ASN A N 1
ATOM 1483 C CA . ASN A 1 184 ? -4.476 -10.497 12.403 1.00 98.12 184 ASN A CA 1
ATOM 1484 C C . ASN A 1 184 ? -5.942 -10.434 12.835 1.00 98.12 184 ASN A C 1
ATOM 1486 O O . ASN A 1 184 ? -6.361 -9.397 13.342 1.00 98.12 184 ASN A O 1
ATOM 1490 N N . LEU A 1 185 ? -6.696 -11.523 12.679 1.00 98.12 185 LEU A N 1
ATOM 1491 C CA . LEU A 1 185 ? -8.073 -11.623 13.166 1.00 98.12 185 LEU A CA 1
ATOM 1492 C C . LEU A 1 185 ? -8.131 -11.487 14.692 1.00 98.12 185 LEU A C 1
ATOM 1494 O O . LEU A 1 185 ? -8.894 -10.670 15.204 1.00 98.12 185 LEU A O 1
ATOM 1498 N N . GLU A 1 186 ? -7.259 -12.194 15.414 1.00 97.69 186 GLU A N 1
ATOM 1499 C CA . GLU A 1 186 ? -7.136 -12.077 16.870 1.00 97.69 186 GLU A CA 1
ATOM 1500 C C . GLU A 1 186 ? -6.812 -10.638 17.298 1.00 97.69 186 GLU A C 1
ATOM 1502 O O . GLU A 1 186 ? -7.406 -10.116 18.241 1.00 97.69 186 GLU A O 1
ATOM 1507 N N . LEU A 1 187 ? -5.926 -9.951 16.568 1.00 97.88 187 LEU A N 1
ATOM 1508 C CA . LEU A 1 187 ? -5.595 -8.551 16.833 1.00 97.88 187 LEU A CA 1
ATOM 1509 C C . LEU A 1 187 ? -6.795 -7.611 16.649 1.00 97.88 187 LEU A C 1
ATOM 1511 O O . LEU A 1 187 ? -6.950 -6.659 17.423 1.00 97.88 187 LEU A O 1
ATOM 1515 N N . VAL A 1 188 ? -7.621 -7.838 15.622 1.00 97.44 188 VAL A N 1
ATOM 1516 C CA . VAL A 1 188 ? -8.858 -7.071 15.413 1.00 97.44 188 VAL A CA 1
ATOM 1517 C C . VAL A 1 188 ? -9.794 -7.295 16.599 1.00 97.44 188 VAL A C 1
ATOM 1519 O O . VAL A 1 188 ? -10.190 -6.328 17.250 1.00 97.44 188 VAL A O 1
ATOM 1522 N N . GLU A 1 189 ? -10.076 -8.544 16.955 1.00 96.25 189 GLU A N 1
ATOM 1523 C CA . GLU A 1 189 ? -10.947 -8.869 18.089 1.00 96.25 189 GLU A CA 1
ATOM 1524 C C . GLU A 1 189 ? -10.432 -8.259 19.403 1.00 96.25 189 GLU A C 1
ATOM 1526 O O . GLU A 1 189 ? -11.151 -7.547 20.107 1.00 96.25 189 GLU A O 1
ATOM 1531 N N . GLN A 1 190 ? -9.141 -8.413 19.699 1.00 96.00 190 GLN A N 1
ATOM 1532 C CA . GLN A 1 190 ? -8.533 -7.860 20.908 1.00 96.00 190 GLN A CA 1
ATOM 1533 C C . GLN A 1 190 ? -8.696 -6.334 21.005 1.00 96.00 190 GLN A C 1
ATOM 1535 O O . GLN A 1 190 ? -8.950 -5.794 22.087 1.00 96.00 190 GLN A O 1
ATOM 1540 N N . LYS A 1 191 ? -8.526 -5.611 19.891 1.00 95.38 191 LYS A N 1
ATOM 1541 C CA . LYS A 1 191 ? -8.586 -4.143 19.884 1.00 95.38 191 LYS A CA 1
ATOM 1542 C C . LYS A 1 191 ? -10.010 -3.602 19.895 1.00 95.38 191 LYS A C 1
ATOM 1544 O O . LYS A 1 191 ? -10.256 -2.575 20.528 1.00 95.38 191 LYS A O 1
ATOM 1549 N N . PHE A 1 192 ? -10.928 -4.248 19.184 1.00 95.25 192 PHE A N 1
ATOM 1550 C CA . PHE A 1 192 ? -12.244 -3.684 18.894 1.00 95.25 192 PHE A CA 1
ATOM 1551 C C . PHE A 1 192 ? -13.356 -4.234 19.796 1.00 95.25 192 PHE A C 1
ATOM 1553 O O . PHE A 1 192 ? -14.246 -3.466 20.161 1.00 95.25 192 PHE A O 1
ATOM 1560 N N . SER A 1 193 ? -13.291 -5.489 20.247 1.00 88.31 193 SER A N 1
ATOM 1561 C CA . SER A 1 193 ? -14.423 -6.154 20.921 1.00 88.31 193 SER A CA 1
ATOM 1562 C C . SER A 1 193 ? -1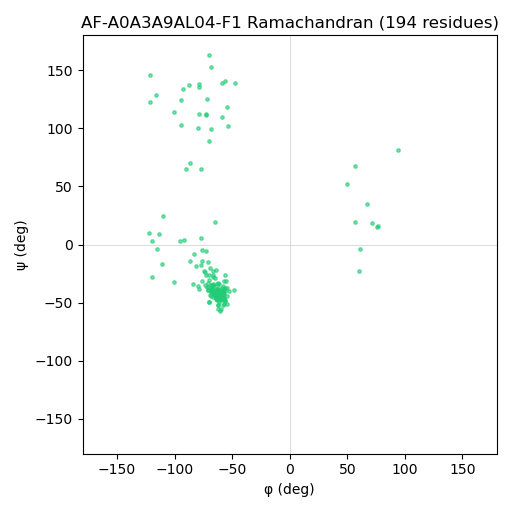4.743 -5.590 22.311 1.00 88.31 193 SER A C 1
ATOM 1564 O O . SER A 1 193 ? -15.868 -5.703 22.778 1.00 88.31 193 SER A O 1
ATOM 1566 N N . SER A 1 194 ? -13.801 -4.893 22.960 1.00 86.00 194 SER A N 1
ATOM 1567 C CA . SER A 1 194 ? -14.065 -4.151 24.211 1.00 86.00 194 SER A CA 1
ATOM 1568 C C . SER A 1 194 ? -14.662 -2.749 24.005 1.00 86.00 194 SER A C 1
ATOM 1570 O O . SER A 1 194 ? -15.005 -2.076 24.979 1.00 86.00 194 SER A O 1
ATOM 1572 N N . LYS A 1 195 ? -14.731 -2.264 22.758 1.00 87.06 195 LYS A N 1
ATOM 1573 C CA . LYS A 1 195 ? -15.125 -0.887 22.405 1.00 87.06 195 LYS A CA 1
ATOM 1574 C C . LYS A 1 195 ? -16.471 -0.790 21.685 1.00 87.06 195 LYS A C 1
ATOM 1576 O O . LYS A 1 195 ? -17.005 0.319 21.573 1.00 87.06 195 LYS A O 1
ATOM 1581 N N . ILE A 1 196 ? -16.972 -1.904 21.156 1.00 83.69 196 ILE A N 1
ATOM 1582 C CA . ILE A 1 196 ? -18.173 -1.999 20.311 1.00 83.69 196 ILE A CA 1
ATOM 1583 C C . ILE A 1 196 ? -19.327 -2.607 21.097 1.00 83.69 196 ILE A C 1
ATOM 1585 O O . ILE A 1 196 ? -20.473 -2.175 20.803 1.00 83.69 196 ILE A O 1
#

pLDDT: mean 83.65, std 16.45, range [38.56, 98.62]

Foldseek 3Di:
DQDFDFLVRLLVCLLPPVQQPVSCVSLVVVVVSVVSNVCSNPVCVNSVVVNVVSVVQVVPPDDDDPRPGPDRDPVPDDPVVVVVVVLVVLLVVLVVCLQDDLQLVSNVVSLVVNLVSCVVVVVVVVNVVCVVCVQVSLLSSLVNNLVVLVVQLVVDPDLVSSLVSLVVSLVRSVVVVVSHDPVSVVVNCVRRVVRD

Radius of gyration: 29.28 Å; Cα contacts (8 Å, |Δi|>4): 177; chains: 1; bounding box: 56×50×72 Å

Sequence (196 aa):
MGINMNSTTYFIITLLFGWCGAHKFIQKKYGMGLLYLFTFGLFTFGWAIDCIRALLPVLRHKNGEPSPHVVYDDSSVININTLIDDRQRIVDDCTRLISSTTNSDVFFSRYDLLLKTLSDMGDYVMLGRYNDYKQSNIESFIVRSYNNALIKADGMKTEKGKCNQFRKAYDDIMKHSSELSDRNLELVEQKFSSKI

Organism: NCBI:txid2320100

Secondary structure (DSSP, 8-state):
------HHHHHHHHHHHGGGTHHHHHTT-HHHHHHHHHTHHHHTHHHHHHHHHHHHHHHT--SSPPP-------TTS--HHHHHHHHHHHHHHHHHHHHH---HHHHHHHHHHHHHHHHHHT-HHHHHHHHHHHHHHHHHHHHHHHHHHHHHHHT-SSHHHHHHHHHHHHHHHHTTGGGS-HHHHHHHHHHHTTT-

Solvent-accessible surface area (backbone atoms only — not comparable to full-atom values): 10837 Å² total; per-residue (Å²): 136,81,79,89,54,54,44,64,57,51,28,51,44,32,64,78,34,18,46,55,14,52,51,35,46,75,68,68,38,53,72,60,13,51,50,15,50,79,42,53,12,55,75,52,54,52,30,53,53,50,40,55,63,37,42,54,67,53,73,63,72,72,78,96,66,78,76,66,69,72,75,72,88,55,98,82,59,80,58,62,67,58,54,52,51,53,53,51,53,51,46,52,52,24,55,54,41,49,76,65,47,66,51,45,70,62,30,53,55,30,49,53,49,36,48,50,51,28,55,77,70,65,38,60,69,62,36,50,50,50,62,74,43,43,65,59,50,48,45,54,33,52,53,47,27,50,52,52,21,50,59,54,20,71,74,38,95,42,71,73,53,25,25,49,33,41,43,54,46,50,58,48,52,54,76,50,49,90,79,50,49,74,71,47,50,51,50,49,48,69,70,43,67,87,51,95